Protein 7F0H (pdb70)

Radius of gyration: 19.28 Å; Cα contacts (8 Å, |Δi|>4): 886; chains: 2; bounding box: 48×49×47 Å

Foldseek 3Di:
DDDFDDAFDWDQFAAQKKWKWADDDWAWFKWKALLAFKTKTKTKAQADFDWDWDWHQGPTRIDIDTDGHPHRQWIKIWIWIGGDPPGGTDTDFMETANARIWIWHQYDQWIKTWGDYAPPIDIDTDRHPPSSPIIMGGPGHTDMGGNVVVVVVSCCRHPND/DDPFDDAFFWDLDAAQKKWKFADDDWAWFKWKALVAFKTKTKTKADACDAWDWDWHQGVRRIDIDTDHHPHRQWIKIWIWIGGDPPGGTDTDFMETANARIWIWHQYDQWIKIWGDYAPDIDIDTDHHPPRSRMIMGGPGDTDMGGNVVVVVVSCCRRPND

Organism: Rotavirus A (strain RVA/Cow/United States/WC3/1981/G6P7[5]) (NCBI:txid578828)

Structure (mmCIF, N/CA/C/O backbone):
data_7F0H
#
_entry.id   7F0H
#
_cell.length_a   97.753
_cell.length_b   102.364
_cell.length_c   137.722
_cell.angle_alpha   90.000
_cell.angle_beta   90.000
_cell.angle_gamma   90.000
#
_symmetry.space_group_name_H-M   'I 21 21 21'
#
loop_
_entity.id
_entity.type
_entity.pdbx_description
1 polymer 'Outer capsid protein VP8*'
2 water water
#
loop_
_atom_site.group_PDB
_atom_site.id
_atom_site.type_symbol
_atom_site.label_atom_id
_atom_site.label_alt_id
_atom_site.label_comp_id
_atom_site.label_asym_id
_atom_site.label_entity_id
_atom_site.label_seq_id
_atom_site.pdbx_PDB_ins_code
_atom_site.Cartn_x
_atom_site.Cartn_y
_atom_site.Cartn_z
_atom_site.occupancy
_atom_site.B_iso_or_equiv
_atom_site.auth_seq_id
_atom_site.auth_comp_id
_atom_site.auth_asym_id
_atom_site.auth_atom_id
_atom_site.pdbx_PDB_model_num
ATOM 1 N N . VAL A 1 1 ? -22.195 34.491 -27.439 1.00 42.10 1 VAL A N 1
ATOM 2 C CA . VAL A 1 1 ? -21.148 33.574 -27.886 1.00 37.50 1 VAL A CA 1
ATOM 3 C C . VAL A 1 1 ? -20.247 33.164 -26.727 1.00 27.96 1 VAL A C 1
ATOM 4 O O . VAL A 1 1 ? -19.646 34.013 -26.070 1.00 32.61 1 VAL A O 1
ATOM 8 N N . LEU A 1 2 ? -20.142 31.858 -26.489 1.00 25.93 2 LEU A N 1
ATOM 9 C CA . LEU A 1 2 ? -19.363 31.371 -25.358 1.00 24.18 2 LEU A CA 1
ATOM 10 C C . LEU A 1 2 ? -17.871 31.505 -25.625 1.00 21.06 2 LEU A C 1
ATOM 11 O O . LEU A 1 2 ? -17.384 31.185 -26.714 1.00 18.94 2 LEU A O 1
ATOM 16 N N . ASP A 1 3 ? -17.144 31.970 -24.610 1.00 17.28 3 ASP A N 1
ATOM 17 C CA . ASP A 1 3 ? -15.691 32.105 -24.678 1.00 15.07 3 ASP A CA 1
ATOM 18 C C . ASP A 1 3 ? -15.080 30.757 -24.313 1.00 11.80 3 ASP A C 1
ATOM 19 O O . ASP A 1 3 ? -14.989 30.400 -23.137 1.00 11.06 3 ASP A O 1
ATOM 24 N N . GLY A 1 4 ? -14.653 30.007 -25.330 1.00 13.78 4 GLY A N 1
ATOM 25 C CA . GLY A 1 4 ? -14.129 28.672 -25.150 1.00 13.45 4 GLY A CA 1
ATOM 26 C C . GLY A 1 4 ? -14.521 27.792 -26.323 1.00 13.90 4 GLY A C 1
ATOM 27 O O . GLY A 1 4 ? -15.071 28.274 -27.315 1.00 12.94 4 GLY A O 1
ATOM 28 N N . PRO A 1 5 ? -14.279 26.476 -26.226 1.00 12.32 5 PRO A N 1
ATOM 29 C CA . PRO A 1 5 ? -13.742 25.799 -25.044 1.00 13.03 5 PRO A CA 1
ATOM 30 C C . PRO A 1 5 ? -12.236 25.935 -24.887 1.00 16.10 5 PRO A C 1
ATOM 31 O O . PRO A 1 5 ? -11.462 25.832 -25.843 1.00 17.84 5 PRO A O 1
ATOM 35 N N . TYR A 1 6 ? -11.847 26.197 -23.652 1.00 9.04 6 TYR A N 1
ATOM 36 C CA . TYR A 1 6 ? -10.474 26.073 -23.199 1.00 7.93 6 TYR A CA 1
ATOM 37 C C . TYR A 1 6 ? -10.261 24.661 -22.678 1.00 8.87 6 TYR A C 1
ATOM 38 O O . TYR A 1 6 ? -11.209 23.934 -22.399 1.00 9.14 6 TYR A O 1
ATOM 47 N N . GLN A 1 7 ? -9.004 24.267 -22.542 1.00 10.87 7 GLN A N 1
ATOM 48 C CA . GLN A 1 7 ? -8.674 22.888 -22.236 1.00 8.80 7 GLN A CA 1
ATOM 49 C C . GLN A 1 7 ? -7.751 22.817 -21.028 1.00 6.93 7 GLN A C 1
ATOM 50 O O . GLN A 1 7 ? -7.147 23.825 -20.643 1.00 9.96 7 GLN A O 1
ATOM 56 N N . PRO A 1 8 ? -7.615 21.629 -20.407 1.00 8.53 8 PRO A N 1
ATOM 57 C CA . PRO A 1 8 ? -6.591 21.464 -19.372 1.00 8.67 8 PRO A CA 1
ATOM 58 C C . PRO A 1 8 ? -5.216 21.841 -19.889 1.00 9.62 8 PRO A C 1
ATOM 59 O O . PRO A 1 8 ? -4.967 21.836 -21.101 1.00 11.15 8 PRO A O 1
ATOM 63 N N . ALA A 1 9 ? -4.321 22.173 -18.970 1.00 7.55 9 ALA A N 1
ATOM 64 C CA . ALA A 1 9 ? -3.021 22.724 -19.340 1.00 8.75 9 ALA A CA 1
ATOM 65 C C . ALA A 1 9 ? -2.127 21.693 -20.028 1.00 9.15 9 ALA A C 1
ATOM 66 O O . ALA A 1 9 ? -2.033 20.534 -19.603 1.00 9.85 9 ALA A O 1
ATOM 68 N N . SER A 1 10 ? -1.426 22.130 -21.074 1.00 8.62 10 SER A N 1
ATOM 69 C CA . SER A 1 10 ? -0.412 21.263 -21.662 1.00 9.62 10 SER A CA 1
ATOM 70 C C . SER A 1 10 ? 0.731 21.043 -20.670 1.00 10.01 10 SER A C 1
ATOM 71 O O . SER A 1 10 ? 0.949 21.827 -19.737 1.00 8.81 10 SER A O 1
ATOM 74 N N . PHE A 1 11 ? 1.451 19.936 -20.871 1.00 8.10 11 PHE A N 1
ATOM 75 C CA . PHE A 1 11 ? 2.509 19.505 -19.964 1.00 7.97 11 PHE A CA 1
ATOM 76 C C . PHE A 1 11 ? 3.794 19.288 -20.744 1.00 8.17 11 PHE A C 1
ATOM 77 O O . PHE A 1 11 ? 3.789 18.580 -21.755 1.00 11.07 11 PHE A O 1
ATOM 85 N N . ASP A 1 12 ? 4.900 19.855 -20.255 1.00 8.62 12 ASP A N 1
ATOM 86 C CA . ASP A 1 12 ? 6.189 19.723 -20.942 1.00 7.12 12 ASP A CA 1
ATOM 87 C C . ASP A 1 12 ? 6.777 18.354 -20.614 1.00 9.90 12 ASP A C 1
ATOM 88 O O . ASP A 1 12 ? 7.503 18.176 -19.637 1.00 12.55 12 ASP A O 1
ATOM 93 N N . LEU A 1 13 ? 6.456 17.374 -21.451 1.00 10.14 13 LEU A N 1
ATOM 94 C CA . LEU A 1 13 ? 6.902 16.003 -21.247 1.00 9.19 13 LEU A CA 1
ATOM 95 C C . LEU A 1 13 ? 8.347 15.862 -21.721 1.00 11.07 13 LEU A C 1
ATOM 96 O O . LEU A 1 13 ? 8.607 15.980 -22.922 1.00 11.34 13 LEU A O 1
ATOM 101 N N . PRO A 1 14 ? 9.307 15.606 -20.829 1.00 11.48 14 PRO A N 1
ATOM 102 C CA . PRO A 1 14 ? 10.701 15.476 -21.277 1.00 11.14 14 PRO A CA 1
ATOM 103 C C . PRO A 1 14 ? 10.853 14.297 -22.224 1.00 9.74 14 PRO A C 1
ATOM 104 O O . PRO A 1 14 ? 10.212 13.261 -22.051 1.00 10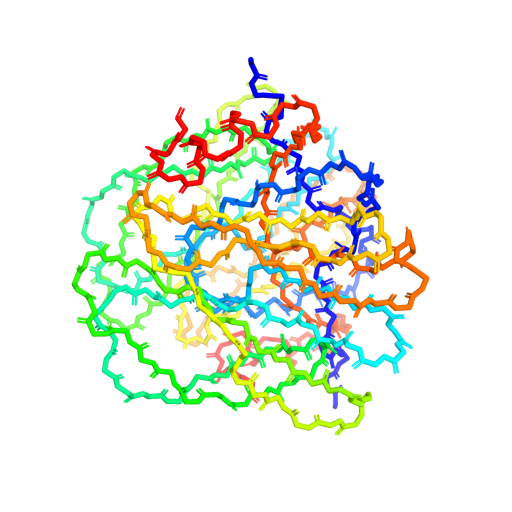.98 14 PRO A O 1
ATOM 108 N N . VAL A 1 15 ? 11.718 14.459 -23.230 1.00 10.74 15 VAL A N 1
ATOM 109 C CA . VAL A 1 15 ? 11.917 13.381 -24.193 1.00 11.75 15 VAL A CA 1
ATOM 110 C C . VAL A 1 15 ? 12.417 12.123 -23.484 1.00 11.16 15 VAL A C 1
ATOM 111 O O . VAL A 1 15 ? 13.100 12.186 -22.451 1.00 11.71 15 VAL A O 1
ATOM 115 N N . GLY A 1 16 ? 12.075 10.967 -24.050 1.00 9.56 16 GLY A N 1
ATOM 116 C CA . GLY A 1 16 ? 12.545 9.702 -23.512 1.00 11.47 16 GLY A CA 1
ATOM 117 C C . GLY A 1 16 ? 11.857 9.277 -22.233 1.00 11.92 16 GLY A C 1
ATOM 118 O O . GLY A 1 16 ? 12.449 8.552 -21.425 1.00 12.41 16 GLY A O 1
ATOM 119 N N . ASN A 1 17 ? 10.617 9.719 -22.024 1.00 10.62 17 ASN A N 1
ATOM 120 C CA . ASN A 1 17 ? 9.855 9.387 -20.827 1.00 8.34 17 ASN A CA 1
ATOM 121 C C . ASN A 1 17 ? 8.430 9.015 -21.197 1.00 9.51 17 ASN A C 1
ATOM 122 O O . ASN A 1 17 ? 7.780 9.709 -21.988 1.00 11.42 17 ASN A O 1
ATOM 127 N N . TRP A 1 18 ? 7.942 7.943 -20.590 1.00 9.04 18 TRP A N 1
ATOM 128 C CA . TRP A 1 18 ? 6.548 7.559 -20.742 1.00 8.83 18 TRP A CA 1
ATOM 129 C C . TRP A 1 18 ? 5.690 8.375 -19.787 1.00 8.98 18 TRP A C 1
ATOM 130 O O . TRP A 1 18 ? 5.902 8.341 -18.568 1.00 10.18 18 TRP A O 1
ATOM 141 N N . MET A 1 19 ? 4.725 9.102 -20.335 1.00 8.14 19 MET A N 1
ATOM 142 C CA . MET A 1 19 ? 3.623 9.616 -19.530 1.00 6.70 19 MET A CA 1
ATOM 143 C C . MET A 1 19 ? 2.594 8.505 -19.414 1.00 8.40 19 MET A C 1
ATOM 144 O O . MET A 1 19 ? 2.065 8.047 -20.430 1.00 10.26 19 MET A O 1
ATOM 149 N N . LEU A 1 20 ? 2.320 8.060 -18.190 1.00 8.17 20 LEU A N 1
ATOM 150 C CA . LEU A 1 20 ? 1.416 6.937 -17.954 1.00 6.59 20 LEU A CA 1
ATOM 151 C C . LEU A 1 20 ? 0.173 7.511 -17.287 1.00 7.91 20 LEU A C 1
ATOM 152 O O . LEU A 1 20 ? 0.171 7.764 -16.076 1.00 10.68 20 LEU A O 1
ATOM 157 N N . LEU A 1 21 ? -0.862 7.746 -18.089 1.00 8.87 21 LEU A N 1
ATOM 158 C CA . LEU A 1 21 ? -2.074 8.396 -17.603 1.00 8.61 21 LEU A CA 1
ATOM 159 C C . LEU A 1 21 ? -3.005 7.386 -16.949 1.00 10.89 21 LEU A C 1
ATOM 160 O O . LEU A 1 21 ? -3.093 6.229 -17.370 1.00 9.43 21 LEU A O 1
ATOM 165 N N . ALA A 1 22 ? -3.724 7.844 -15.921 1.00 10.05 22 ALA A N 1
ATOM 166 C CA . ALA A 1 22 ? -4.628 6.996 -15.147 1.00 11.43 22 ALA A CA 1
ATOM 167 C C . ALA A 1 22 ? -6.048 7.564 -15.166 1.00 13.09 22 ALA A C 1
ATOM 168 O O . ALA A 1 22 ? -6.565 8.011 -14.131 1.00 13.76 22 ALA A O 1
ATOM 170 N N . PRO A 1 23 ? -6.715 7.551 -16.321 1.00 10.03 23 PRO A N 1
ATOM 171 C CA . PRO A 1 23 ? -8.087 8.071 -16.372 1.00 10.87 23 PRO A CA 1
ATOM 172 C C . PRO A 1 23 ? -9.036 7.153 -15.618 1.00 13.00 23 PRO A C 1
ATOM 173 O O . PRO A 1 23 ? -8.830 5.940 -15.538 1.00 13.60 23 PRO A O 1
ATOM 177 N N . THR A 1 24 ? -10.086 7.748 -15.046 1.00 13.20 24 THR A N 1
ATOM 178 C CA . THR A 1 24 ? -11.081 6.971 -14.313 1.00 12.41 24 THR A CA 1
ATOM 179 C C . THR A 1 24 ? -12.403 6.826 -15.048 1.00 12.87 24 THR A C 1
ATOM 180 O O . THR A 1 24 ? -13.210 5.971 -14.667 1.00 15.52 24 THR A O 1
ATOM 184 N N . GLY A 1 25 ? -12.652 7.631 -16.069 1.00 10.78 25 GLY A N 1
ATOM 185 C CA . GLY A 1 25 ? -13.926 7.613 -16.749 1.00 13.13 25 GLY A CA 1
ATOM 186 C C . GLY A 1 25 ? -13.797 7.906 -18.227 1.00 15.77 25 GLY A C 1
ATOM 187 O O . GLY A 1 25 ? -12.760 8.380 -18.704 1.00 13.04 25 GLY A O 1
ATOM 188 N N . PRO A 1 26 ? -14.867 7.654 -18.976 1.00 13.09 26 PRO A N 1
ATOM 189 C CA . PRO A 1 26 ? -14.837 7.887 -20.425 1.00 14.98 26 PRO A CA 1
ATOM 190 C C . PRO A 1 26 ? -14.673 9.357 -20.775 1.00 17.00 26 PRO A C 1
ATOM 191 O O . PRO A 1 26 ? -15.124 10.252 -20.055 1.00 13.72 26 PRO A O 1
ATOM 195 N N . GLY A 1 27 ? -14.016 9.597 -21.898 1.00 10.88 27 GLY A N 1
ATOM 196 C CA . GLY A 1 27 ? -13.803 10.923 -22.429 1.00 11.54 27 GLY A CA 1
ATOM 197 C C . GLY A 1 27 ? -12.395 11.040 -22.973 1.00 13.04 27 GLY A C 1
ATOM 198 O O . GLY A 1 27 ? -11.664 10.055 -23.069 1.00 12.52 27 GLY A O 1
ATOM 199 N N . VAL A 1 28 ? -12.004 12.271 -23.317 1.00 10.68 28 VAL A N 1
ATOM 200 C CA . VAL A 1 28 ? -10.649 12.495 -23.816 1.00 10.40 28 VAL A CA 1
ATOM 201 C C . VAL A 1 28 ? -9.631 12.162 -22.728 1.00 11.64 28 VAL A C 1
ATOM 202 O O . VAL A 1 28 ? -9.794 12.526 -21.557 1.00 10.70 28 VAL A O 1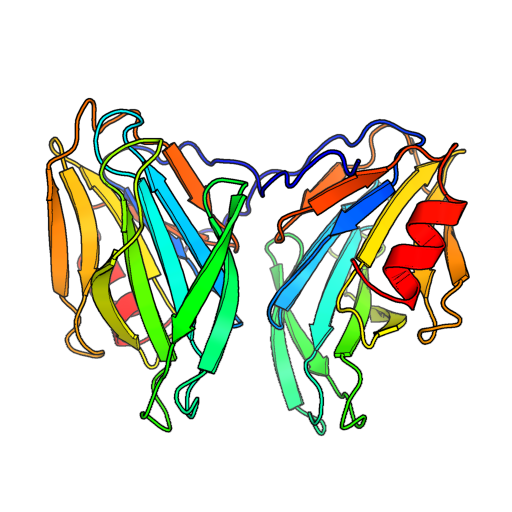
ATOM 206 N N . VAL A 1 29 ? -8.576 11.452 -23.118 1.00 7.45 29 VAL A N 1
ATOM 207 C CA . VAL A 1 29 ? -7.526 11.007 -22.207 1.00 7.51 29 VAL A CA 1
ATOM 208 C C . VAL A 1 29 ? -6.291 11.889 -22.303 1.00 10.00 29 VAL A C 1
ATOM 209 O O . VAL A 1 29 ? -5.741 12.322 -21.290 1.00 9.74 29 VAL A O 1
ATOM 213 N N . VAL A 1 30 ? -5.821 12.123 -23.527 1.00 8.17 30 VAL A N 1
ATOM 214 C CA . VAL A 1 30 ? -4.606 12.889 -23.766 1.00 8.49 30 VAL A CA 1
ATOM 215 C C . VAL A 1 30 ? -4.651 13.320 -25.218 1.00 9.95 30 VAL A C 1
ATOM 216 O O . VAL A 1 30 ? -5.251 12.644 -26.062 1.00 10.59 30 VAL A O 1
ATOM 220 N N . GLU A 1 31 ? -4.068 14.471 -25.506 1.00 9.05 31 GLU A N 1
ATOM 221 C CA . GLU A 1 31 ? -3.949 14.933 -26.879 1.00 8.88 31 GLU A CA 1
ATOM 222 C C . GLU A 1 31 ? -2.482 15.223 -27.156 1.00 12.38 31 GLU A C 1
ATOM 223 O O . GLU A 1 31 ? -1.768 15.740 -26.291 1.00 12.84 31 GLU A O 1
ATOM 229 N N . GLY A 1 32 ? -2.021 14.835 -28.344 1.00 11.15 32 GLY A N 1
ATOM 230 C CA . GLY A 1 32 ? -0.649 15.086 -28.737 1.00 11.89 32 GLY A CA 1
ATOM 231 C C . GLY A 1 32 ? -0.597 15.639 -30.147 1.00 11.81 32 GLY A C 1
ATOM 232 O O . GLY A 1 32 ? -1.345 15.180 -31.011 1.00 11.53 32 GLY A O 1
ATOM 233 N N . THR A 1 33 ? 0.257 16.630 -30.407 1.00 11.70 33 THR A N 1
ATOM 234 C CA . THR A 1 33 ? 0.351 17.160 -31.765 1.00 11.81 33 THR A CA 1
ATOM 235 C C . THR A 1 33 ? 1.745 17.708 -32.022 1.00 13.93 33 THR A C 1
ATOM 236 O O . THR A 1 33 ? 2.392 18.260 -31.126 1.00 11.71 33 THR A O 1
ATOM 240 N N . ASP A 1 34 ? 2.204 17.551 -33.264 1.00 11.65 34 ASP A N 1
ATOM 241 C CA . ASP A 1 34 ? 3.440 18.183 -33.691 1.00 15.11 34 ASP A CA 1
ATOM 242 C C . ASP A 1 34 ? 3.194 19.531 -34.354 1.00 17.08 34 ASP A C 1
ATOM 243 O O . ASP A 1 34 ? 4.150 20.158 -34.833 1.00 17.68 34 ASP A O 1
ATOM 248 N N . ASN A 1 35 ? 1.937 19.987 -34.374 1.00 13.09 35 ASN A N 1
ATOM 249 C CA . ASN A 1 35 ? 1.537 21.266 -34.956 1.00 19.37 35 ASN A CA 1
ATOM 250 C C . ASN A 1 35 ? 1.898 21.369 -36.434 1.00 19.56 35 ASN A C 1
ATOM 251 O O . ASN A 1 35 ? 2.013 22.474 -36.976 1.00 22.14 35 ASN A O 1
ATOM 256 N N . SER A 1 36 ? 2.066 20.234 -37.105 1.00 16.50 36 SER A N 1
ATOM 257 C CA . SER A 1 36 ? 2.522 20.226 -38.489 1.00 20.67 36 SER A CA 1
ATOM 258 C C . SER A 1 36 ? 1.666 19.296 -39.337 1.00 22.62 36 SER A C 1
ATOM 259 O O . SER A 1 36 ? 1.094 19.713 -40.352 1.00 22.28 36 SER A O 1
ATOM 262 N N . GLY A 1 37 ? 1.571 18.034 -38.932 1.00 16.88 37 GLY A N 1
ATOM 263 C CA . GLY A 1 37 ? 0.844 17.062 -39.720 1.00 17.82 37 GLY A CA 1
ATOM 264 C C . GLY A 1 37 ? 0.124 16.002 -38.921 1.00 15.17 37 GLY A C 1
ATOM 265 O O . GLY A 1 37 ? -0.564 15.159 -39.502 1.00 17.08 37 GLY A O 1
ATOM 266 N N . ARG A 1 38 ? 0.256 16.014 -37.592 1.00 15.23 38 ARG A N 1
ATOM 267 C CA . ARG A 1 38 ? -0.388 14.995 -36.765 1.00 12.99 38 ARG A CA 1
ATOM 268 C C . ARG A 1 38 ? -1.029 15.657 -35.555 1.00 12.87 38 ARG A C 1
ATOM 269 O O . ARG A 1 38 ? -0.344 16.332 -34.778 1.00 14.50 38 ARG A O 1
ATOM 277 N N . TRP A 1 39 ? -2.340 15.474 -35.415 1.00 12.68 39 TRP A N 1
ATOM 278 C CA . TRP A 1 39 ? -3.102 15.908 -34.246 1.00 11.96 39 TRP A CA 1
ATOM 279 C C . TRP A 1 39 ? -3.859 14.696 -33.724 1.00 12.22 39 TRP A C 1
ATOM 280 O O . TRP A 1 39 ? -4.844 14.271 -34.337 1.00 11.86 39 TRP A O 1
ATOM 291 N N . LEU A 1 40 ? -3.425 14.159 -32.585 1.00 10.51 40 LEU A N 1
ATOM 292 C CA . LEU A 1 40 ? -3.961 12.923 -32.025 1.00 10.24 40 LEU A CA 1
ATOM 293 C C . LEU A 1 40 ? -4.751 13.245 -30.768 1.00 11.15 40 LEU A C 1
ATOM 294 O O . LEU A 1 40 ? -4.194 13.800 -29.813 1.00 11.37 40 LEU A O 1
ATOM 299 N N . SER A 1 41 ? -6.029 12.874 -30.756 1.00 9.58 41 SER A N 1
ATOM 300 C CA . SER A 1 41 ? -6.861 12.956 -29.557 1.00 10.07 41 SER A CA 1
ATOM 301 C C . SER A 1 41 ? -7.284 11.545 -29.167 1.00 11.90 41 SER A C 1
ATOM 302 O O . SER A 1 41 ? -7.992 10.871 -29.923 1.00 12.66 41 SER A O 1
ATOM 305 N N . VAL A 1 42 ? -6.855 11.098 -27.993 1.00 8.41 42 VAL A N 1
ATOM 306 C CA . VAL A 1 42 ? -7.161 9.748 -27.530 1.00 9.43 42 VAL A CA 1
ATOM 307 C C . VAL A 1 42 ? -8.414 9.798 -26.663 1.00 12.20 42 VAL A C 1
ATOM 308 O O . VAL A 1 42 ? -8.455 10.517 -25.658 1.00 12.20 42 VAL A O 1
ATOM 312 N N . ILE A 1 43 ? -9.436 9.022 -27.038 1.00 9.19 43 ILE A N 1
ATOM 313 C CA . ILE A 1 43 ? -10.692 8.982 -26.294 1.00 11.07 43 ILE A CA 1
ATOM 314 C C . ILE A 1 43 ? -10.854 7.612 -25.647 1.00 13.74 43 ILE A C 1
ATOM 315 O O . ILE A 1 43 ? -10.370 6.594 -26.158 1.00 13.49 43 ILE A O 1
ATOM 320 N N . LEU A 1 44 ? -11.538 7.591 -24.504 1.00 12.18 44 LEU A N 1
ATOM 321 C CA . LEU A 1 44 ? -11.739 6.375 -23.723 1.00 12.77 44 LEU A CA 1
ATOM 322 C C . LEU A 1 44 ? -13.221 6.037 -23.678 1.00 13.69 44 LEU A C 1
ATOM 323 O O . LEU A 1 44 ? -14.046 6.902 -23.371 1.00 12.07 44 LEU A O 1
ATOM 328 N N . ILE A 1 45 ? -13.556 4.780 -23.977 1.00 12.85 45 ILE A N 1
ATOM 329 C CA . ILE A 1 45 ? -14.941 4.315 -24.012 1.00 14.06 45 ILE A CA 1
ATOM 330 C C . ILE A 1 45 ? -15.099 3.193 -22.998 1.00 15.13 45 ILE A C 1
ATOM 331 O O . ILE A 1 45 ? -14.300 2.247 -22.975 1.00 14.52 45 ILE A O 1
ATOM 336 N N . GLU A 1 46 ? -16.121 3.307 -22.152 1.00 14.29 46 GLU A N 1
ATOM 337 C CA . GLU A 1 46 ? -16.345 2.324 -21.112 1.00 15.69 46 GLU A CA 1
ATOM 338 C C . GLU A 1 46 ? -16.897 1.035 -21.725 1.00 16.00 46 GLU A C 1
ATOM 339 O O . GLU A 1 46 ? -17.321 1.021 -22.886 1.00 17.86 46 GLU A O 1
ATOM 345 N N . PRO A 1 47 ? -16.853 -0.070 -20.982 1.00 17.51 47 PRO A N 1
ATOM 346 C CA . PRO A 1 47 ? -17.358 -1.338 -21.527 1.00 20.67 47 PRO A CA 1
ATOM 347 C C . PRO A 1 47 ? -18.854 -1.281 -21.786 1.00 23.38 47 PRO A C 1
ATOM 348 O O . PRO A 1 47 ? -19.593 -0.532 -21.143 1.00 24.46 47 PRO A O 1
ATOM 352 N N . GLY A 1 48 ? -19.291 -2.089 -22.747 1.00 25.91 48 GLY A N 1
ATOM 353 C CA . GLY A 1 48 ? -20.713 -2.313 -22.957 1.00 26.93 48 GLY A CA 1
ATOM 354 C C . GLY A 1 48 ? -21.459 -1.148 -23.566 1.00 28.74 48 GLY A C 1
ATOM 355 O O . GLY A 1 48 ? -22.587 -0.854 -23.148 1.00 33.29 48 GLY A O 1
ATOM 356 N N . VAL A 1 49 ? -20.862 -0.479 -24.543 1.00 25.39 49 VAL A N 1
ATOM 357 C CA . VAL A 1 49 ? -21.463 0.666 -25.211 1.00 23.85 49 VAL A CA 1
ATOM 358 C C . VAL A 1 49 ? -21.826 0.220 -26.619 1.00 31.14 49 VAL A C 1
ATOM 359 O O . VAL A 1 49 ? -20.941 -0.042 -27.445 1.00 28.07 49 VAL A O 1
ATOM 363 N N . THR A 1 50 ? -23.122 0.111 -26.896 1.00 31.81 50 THR A N 1
ATOM 364 C CA . THR A 1 50 ? -23.549 -0.132 -28.263 1.00 32.23 50 THR A CA 1
ATOM 365 C C . THR A 1 50 ? -23.436 1.158 -29.065 1.00 30.11 50 THR A C 1
ATOM 366 O O . THR A 1 50 ? -23.541 2.261 -28.520 1.00 33.24 50 THR A O 1
ATOM 370 N N . SER A 1 51 ? -23.212 1.003 -30.369 1.00 29.23 51 SER A N 1
ATOM 371 C CA . SER A 1 51 ? -22.956 2.100 -31.296 1.00 31.64 51 SER A CA 1
ATOM 372 C C . SER A 1 51 ? -23.811 3.323 -30.990 1.00 33.46 51 SER A C 1
ATOM 373 O O . SER A 1 51 ? -25.040 3.235 -30.925 1.00 34.75 51 SER A O 1
ATOM 376 N N . GLU A 1 52 ? -23.154 4.463 -30.775 1.00 29.81 52 GLU A N 1
ATOM 377 C CA . GLU A 1 52 ? -23.840 5.717 -30.488 1.00 30.69 52 GLU A CA 1
ATOM 378 C C . GLU A 1 52 ? -22.881 6.868 -30.748 1.00 34.13 52 GLU A C 1
ATOM 379 O O . GLU A 1 52 ? -21.661 6.690 -30.769 1.00 30.81 52 GLU A O 1
ATOM 385 N N . THR A 1 53 ? -23.448 8.052 -30.946 1.00 29.92 53 THR A N 1
ATOM 386 C CA . THR A 1 53 ? -22.664 9.243 -31.234 1.00 29.41 53 THR A CA 1
ATOM 387 C C . THR A 1 53 ? -22.449 10.035 -29.952 1.00 32.89 53 THR A C 1
ATOM 388 O O . THR A 1 53 ? -23.407 10.349 -29.237 1.00 32.58 53 THR A O 1
ATOM 392 N N . ARG A 1 54 ? -21.190 10.345 -29.661 1.00 27.34 54 ARG A N 1
ATOM 393 C CA . ARG A 1 54 ? -20.831 11.142 -28.500 1.00 25.46 54 ARG A CA 1
ATOM 394 C C . ARG A 1 54 ? -20.137 12.411 -28.962 1.00 21.49 54 ARG A C 1
ATOM 395 O O . ARG A 1 54 ? -19.501 12.442 -30.018 1.00 24.85 54 ARG A O 1
ATOM 403 N N . THR A 1 55 ? -20.261 13.464 -28.167 1.00 23.83 55 THR A N 1
ATOM 404 C CA . THR A 1 55 ? -19.580 14.715 -28.458 1.00 22.85 55 THR A CA 1
ATOM 405 C C . THR A 1 55 ? -18.343 14.837 -27.582 1.00 26.44 55 THR A C 1
ATOM 406 O O . THR A 1 55 ? -18.404 14.608 -26.370 1.00 28.06 55 THR A O 1
ATOM 410 N N . TYR A 1 56 ? -17.223 15.165 -28.211 1.00 24.34 56 TYR A N 1
ATOM 411 C CA . TYR A 1 56 ? -15.972 15.454 -27.536 1.00 25.46 56 TYR A CA 1
ATOM 412 C C . TYR A 1 56 ? -15.486 16.811 -27.999 1.00 30.08 56 TYR A C 1
ATOM 413 O O . TYR A 1 56 ? -15.771 17.235 -29.123 1.00 32.03 56 TYR A O 1
ATOM 422 N N . THR A 1 57 ? -14.741 17.491 -27.142 1.00 25.29 57 THR A N 1
ATOM 423 C CA . THR A 1 57 ? -14.000 18.662 -27.576 1.00 22.52 57 THR A CA 1
ATOM 424 C C . THR A 1 57 ? -12.573 18.188 -27.849 1.00 25.92 57 THR A C 1
ATOM 425 O O . THR A 1 57 ? -11.882 17.699 -26.948 1.00 24.44 57 THR A O 1
ATOM 429 N N . MET A 1 58 ? -12.174 18.247 -29.115 1.00 24.00 58 MET A N 1
ATOM 430 C CA . MET A 1 58 ? -10.874 17.769 -29.565 1.00 25.81 58 MET A CA 1
ATOM 431 C C . MET A 1 58 ? -10.080 18.958 -30.061 1.00 23.47 58 MET A C 1
ATOM 432 O O . MET A 1 58 ? -10.530 19.677 -30.960 1.00 22.05 58 MET A O 1
ATOM 437 N N . PHE A 1 59 ? -8.908 19.166 -29.471 1.00 19.27 59 PHE A N 1
ATOM 438 C CA . PHE A 1 59 ? -8.096 20.340 -29.755 1.00 17.65 59 PHE A CA 1
ATOM 439 C C . PHE A 1 59 ? -8.947 21.616 -29.729 1.00 24.05 59 PHE A C 1
ATOM 440 O O . PHE A 1 59 ? -8.793 22.508 -30.557 1.00 23.06 59 PHE A O 1
ATOM 448 N N . GLY A 1 60 ? -9.869 21.686 -28.770 1.00 28.73 60 GLY A N 1
ATOM 449 C CA . GLY A 1 60 ? -10.613 22.912 -28.537 1.00 30.16 60 GLY A CA 1
ATOM 450 C C . GLY A 1 60 ? -11.774 23.162 -29.470 1.00 32.33 60 GLY A C 1
ATOM 451 O O . GLY A 1 60 ? -12.253 24.301 -29.554 1.00 31.47 60 GLY A O 1
ATOM 452 N N . SER A 1 61 ? -12.230 22.142 -30.187 1.00 27.76 61 SER A N 1
ATOM 453 C CA . SER A 1 61 ? -13.421 22.232 -31.017 1.00 26.97 61 SER A CA 1
ATOM 454 C C . SER A 1 61 ? -14.317 21.038 -30.743 1.00 28.22 61 SER A C 1
ATOM 455 O O . SER A 1 61 ? -13.842 19.902 -30.630 1.00 25.93 61 SER A O 1
ATOM 458 N N . SER A 1 62 ? -15.617 21.305 -30.654 1.00 22.73 62 SER A N 1
ATOM 459 C CA . SER A 1 62 ? -16.605 20.255 -30.460 1.00 28.22 62 SER A CA 1
ATOM 460 C C . SER A 1 62 ? -16.706 19.378 -31.703 1.00 30.13 62 SER A C 1
ATOM 461 O O . SER A 1 62 ? -16.838 19.882 -32.823 1.00 28.97 62 SER A O 1
ATOM 464 N N . LYS A 1 63 ? -16.661 18.061 -31.500 1.00 27.98 63 LYS A N 1
ATOM 465 C CA . LYS A 1 63 ? -16.707 17.089 -32.583 1.00 25.90 63 LYS A CA 1
ATOM 466 C C . LYS A 1 63 ? -17.592 15.924 -32.173 1.00 30.35 63 LYS A C 1
ATOM 467 O O . LYS A 1 63 ? -17.575 15.499 -31.014 1.00 27.40 63 LYS A O 1
ATOM 473 N N . GLN A 1 64 ? -18.362 15.412 -33.128 1.00 25.88 64 GLN A N 1
ATOM 474 C CA . GLN A 1 64 ? -19.174 14.224 -32.921 1.00 26.66 64 GLN A CA 1
ATOM 475 C C . GLN A 1 64 ? -18.445 13.010 -33.478 1.00 27.11 64 GLN A C 1
ATOM 476 O O . GLN A 1 64 ? -17.889 13.058 -34.579 1.00 30.18 64 GLN A O 1
ATOM 482 N N . VAL A 1 65 ? -18.435 11.929 -32.704 1.00 25.46 65 VAL A N 1
ATOM 483 C CA . VAL A 1 65 ? -17.744 10.698 -33.071 1.00 23.97 65 VAL A CA 1
ATOM 484 C C . VAL A 1 65 ? -18.665 9.522 -32.793 1.00 25.53 65 VAL A C 1
ATOM 485 O O . VAL A 1 65 ? -19.234 9.417 -31.699 1.00 21.53 65 VAL A O 1
ATOM 489 N N . LEU A 1 66 ? -18.806 8.635 -33.775 1.00 23.92 66 LEU A N 1
ATOM 490 C CA . LEU A 1 66 ? -19.545 7.398 -33.577 1.00 27.09 66 LEU A CA 1
ATOM 491 C C . LEU A 1 66 ? -18.651 6.395 -32.862 1.00 27.08 66 LEU A C 1
ATOM 492 O O . LEU A 1 66 ? -17.562 6.068 -33.344 1.00 32.45 66 LEU A O 1
ATOM 497 N N . VAL A 1 67 ? -19.101 5.915 -31.705 1.00 22.75 67 VAL A N 1
ATOM 498 C CA . VAL A 1 67 ? -18.271 5.095 -30.830 1.00 23.87 67 VAL A CA 1
ATOM 499 C C . VAL A 1 67 ? -19.037 3.851 -30.412 1.00 26.65 67 VAL A C 1
ATOM 500 O O . VAL A 1 67 ? -20.274 3.827 -30.413 1.00 30.58 67 VAL A O 1
ATOM 504 N N . SER A 1 68 ? -18.287 2.814 -30.044 1.00 21.78 68 SER A N 1
ATOM 505 C CA . SER A 1 68 ? -18.860 1.598 -29.489 1.00 26.92 68 SER A CA 1
ATOM 506 C C . SER A 1 68 ? -17.765 0.842 -28.754 1.00 26.64 68 SER A C 1
ATOM 507 O O . SER A 1 68 ? -16.574 1.036 -29.010 1.00 25.93 68 SER A O 1
ATOM 510 N N . ASN A 1 69 ? -18.187 -0.018 -27.827 1.00 21.21 69 ASN A N 1
ATOM 511 C CA . ASN A 1 69 ? -17.273 -0.940 -27.155 1.00 26.73 69 ASN A CA 1
ATOM 512 C C . ASN A 1 69 ? -18.082 -2.181 -26.787 1.00 27.32 69 ASN A C 1
ATOM 513 O O . ASN A 1 69 ? -18.808 -2.182 -25.787 1.00 27.84 69 ASN A O 1
ATOM 518 N N . ALA A 1 70 ? -17.942 -3.232 -27.598 1.00 32.65 70 ALA A N 1
ATOM 519 C CA . ALA A 1 70 ? -18.712 -4.452 -27.386 1.00 37.32 70 ALA A CA 1
ATOM 520 C C . ALA A 1 70 ? -18.245 -5.238 -26.168 1.00 36.27 70 ALA A C 1
ATOM 521 O O . ALA A 1 70 ? -19.034 -6.009 -25.609 1.00 39.35 70 ALA A O 1
ATOM 523 N N . SER A 1 71 ? -16.994 -5.064 -25.740 1.00 31.93 71 SER A N 1
ATOM 524 C CA . SER A 1 71 ? -16.493 -5.832 -24.608 1.00 27.69 71 SER A CA 1
ATOM 525 C C . SER A 1 71 ? -17.251 -5.466 -23.340 1.00 32.43 71 SER A C 1
ATOM 526 O O . SER A 1 71 ? -17.572 -4.300 -23.103 1.00 31.86 71 SER A O 1
ATOM 529 N N . ASP A 1 72 ? -17.545 -6.475 -22.524 1.00 33.50 72 ASP A N 1
ATOM 530 C CA . ASP A 1 72 ? -18.220 -6.250 -21.257 1.00 33.71 72 ASP A CA 1
ATOM 531 C C . ASP A 1 72 ? -17.252 -5.995 -20.116 1.00 31.73 72 ASP A C 1
ATOM 532 O O . ASP A 1 72 ? -17.693 -5.646 -19.016 1.00 36.04 72 ASP A O 1
ATOM 537 N N . THR A 1 73 ? -15.949 -6.146 -20.351 1.00 24.77 73 THR A N 1
ATOM 538 C CA . THR A 1 73 ? -14.985 -6.057 -19.264 1.00 28.04 73 THR A CA 1
ATOM 539 C C . THR A 1 73 ? -13.853 -5.088 -19.584 1.00 27.90 73 THR A C 1
ATOM 540 O O . THR A 1 73 ? -13.323 -4.430 -18.684 1.00 31.31 73 THR A O 1
ATOM 544 N N . LYS A 1 74 ? -13.465 -5.001 -20.853 1.00 22.37 74 LYS A N 1
ATOM 545 C CA . LYS A 1 74 ? -12.335 -4.166 -21.236 1.00 19.95 74 LYS A CA 1
ATOM 546 C C . LYS A 1 74 ? -12.796 -2.773 -21.646 1.00 15.86 74 LYS A C 1
ATOM 547 O O . LYS A 1 74 ? -13.790 -2.613 -22.356 1.00 17.51 74 LYS A O 1
ATOM 553 N N . TRP A 1 75 ? -12.067 -1.764 -21.176 1.00 14.16 75 TRP A N 1
ATOM 554 C CA . TRP A 1 75 ? -12.230 -0.404 -21.658 1.00 15.97 75 TRP A CA 1
ATOM 555 C C . TRP A 1 75 ? -11.477 -0.238 -22.976 1.00 14.25 75 TRP A C 1
ATOM 556 O O . TRP A 1 75 ? -10.517 -0.959 -23.254 1.00 17.20 75 TRP A O 1
ATOM 567 N N . LYS A 1 76 ? -11.916 0.712 -23.794 1.00 11.78 76 LYS A N 1
ATOM 568 C CA . LYS A 1 76 ? -11.364 0.860 -25.137 1.00 12.42 76 LYS A CA 1
ATOM 569 C C . LYS A 1 76 ? -10.877 2.284 -25.351 1.00 11.58 76 LYS A C 1
ATOM 570 O O . LYS A 1 76 ? -11.677 3.226 -25.321 1.00 11.63 76 LYS A O 1
ATOM 576 N N . PHE A 1 77 ? -9.563 2.434 -25.550 1.00 9.54 77 PHE A N 1
ATOM 577 C CA . PHE A 1 77 ? -8.975 3.695 -25.992 1.00 10.67 77 PHE A CA 1
ATOM 578 C C . PHE A 1 77 ? -8.992 3.737 -27.511 1.00 13.69 77 PHE A C 1
ATOM 579 O O . PHE A 1 77 ? -8.646 2.751 -28.168 1.00 15.36 77 PHE A O 1
ATOM 587 N N . VAL A 1 78 ? -9.369 4.885 -28.069 1.00 10.69 78 VAL A N 1
ATOM 588 C CA . VAL A 1 78 ? -9.411 5.076 -29.514 1.00 10.50 78 VAL A CA 1
ATOM 589 C C . VAL A 1 78 ? -8.548 6.277 -29.890 1.00 11.82 78 VAL A C 1
ATOM 590 O O . VAL A 1 78 ? -8.716 7.368 -29.333 1.00 12.72 78 VAL A O 1
ATOM 594 N N . GLU A 1 79 ? -7.632 6.075 -30.846 1.00 9.50 79 GLU A N 1
ATOM 595 C CA . GLU A 1 79 ? -6.811 7.153 -31.392 1.00 9.99 79 GLU A CA 1
ATOM 596 C C . GLU A 1 79 ? -7.572 7.855 -32.503 1.00 13.98 79 GLU A C 1
ATOM 597 O O . GLU A 1 79 ? -7.762 7.288 -33.584 1.00 13.17 79 GLU A O 1
ATOM 603 N N . MET A 1 80 ? -7.971 9.098 -32.264 1.00 8.79 80 MET A N 1
ATOM 604 C CA . MET A 1 80 ? -8.612 9.908 -33.292 1.00 12.19 80 MET A CA 1
ATOM 605 C C . MET A 1 80 ? -7.571 10.872 -33.843 1.00 14.70 80 MET A C 1
ATOM 606 O O . MET A 1 80 ? -7.062 11.731 -33.114 1.00 13.03 80 MET A O 1
ATOM 611 N N . MET A 1 81 ? -7.232 10.717 -35.118 1.00 12.16 81 MET A N 1
ATOM 612 C CA . MET A 1 81 ? -6.134 11.462 -35.715 1.00 12.42 81 MET A CA 1
ATOM 613 C C . MET A 1 81 ? -6.624 12.282 -36.901 1.00 14.73 81 MET A C 1
ATOM 614 O O . MET A 1 81 ? -7.358 11.771 -37.753 1.00 14.25 81 MET A O 1
ATOM 619 N N . LYS A 1 82 ? -6.212 13.545 -36.955 1.00 13.38 82 LYS A N 1
ATOM 620 C CA . LYS A 1 82 ? -6.329 14.348 -38.165 1.00 13.96 82 LYS A CA 1
ATOM 621 C C . LYS A 1 82 ? -4.933 14.748 -38.619 1.00 17.21 82 LYS A C 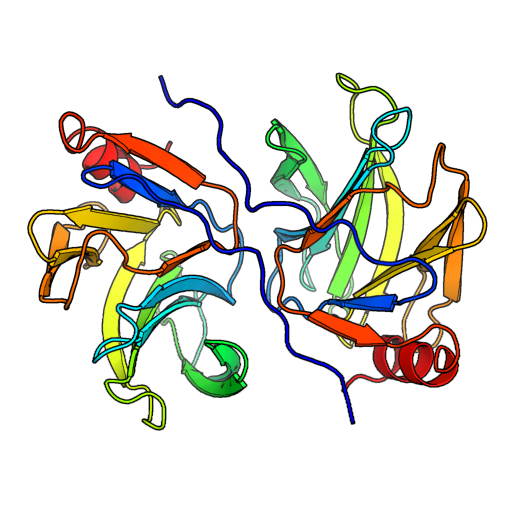1
ATOM 622 O O . LYS A 1 82 ? -3.990 14.791 -37.818 1.00 15.10 82 LYS A O 1
ATOM 628 N N . THR A 1 83 ? -4.796 15.022 -39.919 1.00 14.33 83 THR A N 1
ATOM 629 C CA . THR A 1 83 ? -3.494 15.284 -40.518 1.00 14.07 83 THR A CA 1
ATOM 630 C C . THR A 1 83 ? -3.402 16.683 -41.104 1.00 14.80 83 THR A C 1
ATOM 631 O O . THR A 1 83 ? -2.407 17.006 -41.765 1.00 18.49 83 THR A O 1
ATOM 635 N N . ALA A 1 84 ? -4.416 17.511 -40.882 1.00 18.84 84 ALA A N 1
ATOM 636 C CA . ALA A 1 84 ? -4.367 18.929 -41.194 1.00 25.05 84 ALA A CA 1
ATOM 637 C C . ALA A 1 84 ? -5.089 19.669 -40.080 1.00 21.11 84 ALA A C 1
ATOM 638 O O . ALA A 1 84 ? -5.994 19.123 -39.445 1.00 20.62 84 ALA A O 1
ATOM 640 N N . ILE A 1 85 ? -4.683 20.919 -39.836 1.00 23.20 85 ILE A N 1
ATOM 641 C CA . ILE A 1 85 ? -5.293 21.664 -38.738 1.00 26.57 85 ILE A CA 1
ATOM 642 C C . ILE A 1 85 ? -6.794 21.796 -38.959 1.00 28.48 85 ILE A C 1
ATOM 643 O O . ILE A 1 85 ? -7.570 21.847 -37.998 1.00 28.66 85 ILE A O 1
ATOM 648 N N . ASP A 1 86 ? -7.220 21.787 -40.225 1.00 29.51 86 ASP A N 1
ATOM 649 C CA . ASP A 1 86 ? -8.602 21.872 -40.675 1.00 34.35 86 ASP A CA 1
ATOM 650 C C .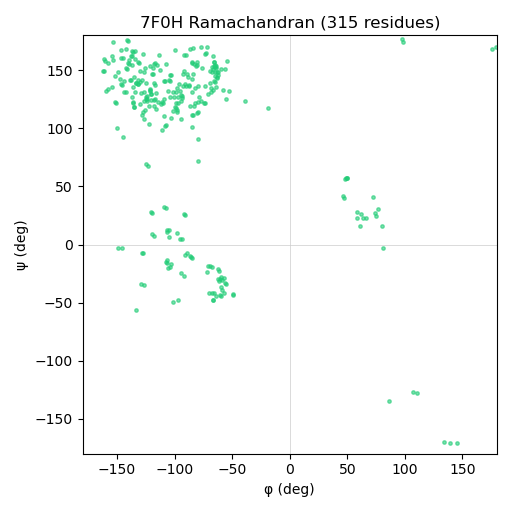 ASP A 1 86 ? -9.265 20.513 -40.831 1.00 35.10 86 ASP A C 1
ATOM 651 O O . ASP A 1 86 ? -10.476 20.456 -41.070 1.00 33.49 86 ASP A O 1
ATOM 656 N N . GLY A 1 87 ? -8.503 19.427 -40.736 1.00 27.63 87 GLY A N 1
ATOM 657 C CA . GLY A 1 87 ? -8.949 18.153 -41.255 1.00 23.90 87 GLY A CA 1
ATOM 658 C C . GLY A 1 87 ? -9.957 17.436 -40.383 1.00 23.75 87 GLY A C 1
ATOM 659 O O . GLY A 1 87 ? -10.237 17.804 -39.242 1.00 26.39 87 GLY A O 1
ATOM 660 N N . ASP A 1 88 ? -10.516 16.374 -40.958 1.00 19.63 88 ASP A N 1
ATOM 661 C CA . ASP A 1 88 ? -11.378 15.461 -40.227 1.00 17.80 88 ASP A CA 1
ATOM 662 C C . ASP A 1 88 ? -10.544 14.440 -39.460 1.00 15.45 88 ASP A C 1
ATOM 663 O O . ASP A 1 88 ? -9.413 14.127 -39.837 1.00 19.33 88 ASP A O 1
ATOM 668 N N . TYR A 1 89 ? -11.128 13.908 -38.389 1.00 15.98 89 TYR A N 1
ATOM 669 C CA . TYR A 1 89 ? -10.496 12.857 -37.604 1.00 16.36 89 TYR A CA 1
ATOM 670 C C . TYR A 1 89 ? -10.936 11.484 -38.090 1.00 15.51 89 TYR A C 1
ATOM 671 O O . TYR A 1 89 ? -12.080 11.288 -38.505 1.00 17.14 89 TYR A O 1
ATOM 680 N N . ALA A 1 90 ? -10.018 10.522 -37.998 1.00 14.50 90 ALA A N 1
ATOM 681 C CA . ALA A 1 90 ? -10.330 9.126 -38.243 1.00 17.00 90 ALA A CA 1
ATOM 682 C C . ALA A 1 90 ? -9.654 8.277 -37.178 1.00 14.84 90 ALA A C 1
ATOM 683 O O . ALA A 1 90 ? -8.634 8.661 -36.603 1.00 13.49 90 ALA A O 1
ATOM 685 N N . GLU A 1 91 ? -10.227 7.105 -36.934 1.00 14.07 91 GLU A N 1
ATOM 686 C CA . GLU A 1 91 ? -9.646 6.171 -35.981 1.00 12.61 91 GLU A CA 1
ATOM 687 C C . GLU A 1 91 ? -8.397 5.533 -36.585 1.00 15.39 91 GLU A C 1
ATOM 688 O O . GLU A 1 91 ? -8.464 4.922 -37.658 1.00 16.30 91 GLU A O 1
ATOM 694 N N . TRP A 1 92 ? -7.250 5.692 -35.915 1.00 10.85 92 TRP A N 1
ATOM 695 C CA . TRP A 1 92 ? -5.991 5.147 -36.414 1.00 12.18 92 TRP A CA 1
ATOM 696 C C . TRP A 1 92 ? -5.504 3.927 -35.646 1.00 14.10 92 TRP A C 1
ATOM 697 O O . TRP A 1 92 ? -4.598 3.231 -36.129 1.00 13.00 92 TRP A O 1
ATOM 708 N N . GLY A 1 93 ? -6.078 3.644 -34.485 1.00 12.00 93 GLY A N 1
ATOM 709 C CA . GLY A 1 93 ? -5.609 2.547 -33.650 1.00 12.00 93 GLY A CA 1
ATOM 710 C C . GLY A 1 93 ? -6.388 2.548 -32.354 1.00 12.98 93 GLY A C 1
ATOM 711 O O . GLY A 1 93 ? -7.120 3.495 -32.047 1.00 12.39 93 GLY A O 1
ATOM 712 N N . THR A 1 94 ? -6.236 1.457 -31.601 1.00 12.11 94 THR A N 1
ATOM 713 C CA . THR A 1 94 ? -7.000 1.255 -30.375 1.00 11.59 94 THR A CA 1
ATOM 714 C C . THR A 1 94 ? -6.155 0.503 -29.360 1.00 14.32 94 THR A C 1
ATOM 715 O O . THR A 1 94 ? -5.178 -0.176 -29.707 1.00 11.61 94 THR A O 1
ATOM 719 N N . LEU A 1 95 ? -6.568 0.614 -28.096 1.00 10.23 95 LEU A N 1
ATOM 720 C CA . LEU A 1 95 ? -6.026 -0.185 -27.000 1.00 10.71 95 LEU A CA 1
ATOM 721 C C . LEU A 1 95 ? -7.191 -0.679 -26.151 1.00 14.18 95 LEU A C 1
ATOM 722 O O . LEU A 1 95 ? -7.941 0.129 -25.590 1.00 12.31 95 LEU A O 1
ATOM 727 N N . LEU A 1 96 ? -7.357 -2.000 -26.074 1.00 10.99 96 LEU A N 1
ATOM 728 C CA . LEU A 1 96 ? -8.353 -2.618 -25.205 1.00 11.98 96 LEU A CA 1
ATOM 729 C C . LEU A 1 96 ? -7.682 -2.965 -23.886 1.00 11.59 96 LEU A C 1
ATOM 730 O O . LEU A 1 96 ? -6.640 -3.628 -23.872 1.00 13.07 96 LEU A O 1
ATOM 735 N N . SER A 1 97 ? -8.260 -2.504 -22.775 1.00 12.65 97 SER A N 1
ATOM 736 C CA . SER A 1 97 ? -7.503 -2.492 -21.530 1.00 12.66 97 SER A CA 1
ATOM 737 C C . SER A 1 97 ? -8.360 -2.843 -20.324 1.00 11.63 97 SER A C 1
ATOM 738 O O . SER A 1 97 ? -9.436 -2.271 -20.139 1.00 14.39 97 SER A O 1
ATOM 741 N N . ASP A 1 98 ? -7.858 -3.764 -19.498 1.00 15.06 98 ASP A N 1
ATOM 742 C CA . ASP A 1 98 ? -8.407 -4.029 -18.176 1.00 18.85 98 ASP A CA 1
ATOM 743 C C . ASP A 1 98 ? -7.852 -3.095 -17.111 1.00 17.55 98 ASP A C 1
ATOM 744 O O . ASP A 1 98 ? -8.366 -3.091 -15.986 1.00 20.47 98 ASP A O 1
ATOM 749 N N . THR A 1 99 ? -6.804 -2.333 -17.425 1.00 13.10 99 THR A N 1
ATOM 750 C CA . THR A 1 99 ? -6.100 -1.549 -16.417 1.00 13.82 99 THR A CA 1
ATOM 751 C C . THR A 1 99 ? -6.443 -0.069 -16.477 1.00 14.81 99 THR A C 1
ATOM 752 O O . THR A 1 99 ? -6.213 0.643 -15.491 1.00 15.49 99 THR A O 1
ATOM 756 N N . LYS A 1 100 ? -6.976 0.391 -17.612 1.00 10.91 100 LYS A N 1
ATOM 757 C CA . LYS A 1 100 ? -7.318 1.795 -17.860 1.00 12.37 100 LYS A CA 1
ATOM 758 C C . LYS A 1 100 ? -6.094 2.708 -17.809 1.00 13.36 100 LYS A C 1
ATOM 759 O O . LYS A 1 100 ? -6.215 3.900 -17.525 1.00 13.26 100 LYS A O 1
ATOM 765 N N . LEU A 1 101 ? -4.908 2.173 -18.091 1.00 11.45 101 LEU A N 1
ATOM 766 C CA . LEU A 1 101 ? -3.690 2.972 -18.144 1.00 9.34 101 LEU A CA 1
ATOM 767 C C . LEU A 1 101 ? -3.296 3.202 -19.598 1.00 11.76 101 LEU A C 1
ATOM 768 O O . LEU A 1 101 ? -3.432 2.307 -20.437 1.00 11.68 101 LEU A O 1
ATOM 773 N N . TYR A 1 102 ? -2.824 4.413 -19.898 1.00 10.42 102 TYR A N 1
ATOM 774 C CA . TYR A 1 102 ? -2.457 4.786 -21.258 1.00 8.98 102 TYR A CA 1
ATOM 775 C C . TYR A 1 102 ? -1.102 5.475 -21.233 1.00 11.19 102 TYR A C 1
ATOM 776 O O . TYR A 1 102 ? -0.831 6.285 -20.341 1.00 10.63 102 TYR A O 1
ATOM 785 N N . GLY A 1 103 ? -0.246 5.159 -22.204 1.00 9.51 103 GLY A N 1
ATOM 786 C CA . GLY A 1 103 ? 1.100 5.707 -22.252 1.00 10.57 103 GLY A CA 1
ATOM 787 C C . GLY A 1 103 ? 1.365 6.533 -23.499 1.00 11.14 103 GLY A C 1
ATOM 788 O O . GLY A 1 103 ? 0.845 6.242 -24.578 1.00 8.79 103 GLY A O 1
ATOM 789 N N . MET A 1 104 ? 2.198 7.569 -23.345 1.00 8.02 104 MET A N 1
ATOM 790 C CA . MET A 1 104 ? 2.628 8.379 -24.482 1.00 7.90 104 MET A CA 1
ATOM 791 C C . MET A 1 104 ? 4.062 8.837 -24.245 1.00 9.88 104 MET A C 1
ATOM 792 O O . MET A 1 104 ? 4.411 9.227 -23.126 1.00 10.33 104 MET A O 1
ATOM 797 N N . MET A 1 105 ? 4.896 8.776 -25.290 1.00 7.52 105 MET A N 1
ATOM 798 C CA . MET A 1 105 ? 6.304 9.148 -25.156 1.00 8.94 105 MET A CA 1
ATOM 799 C C . MET A 1 105 ? 6.796 9.841 -26.421 1.00 9.50 105 MET A C 1
ATOM 800 O O . MET A 1 105 ? 6.424 9.456 -27.534 1.00 9.39 105 MET A O 1
ATOM 805 N N . LYS A 1 106 ? 7.626 10.871 -26.237 1.00 9.48 106 LYS A N 1
ATOM 806 C CA . LYS A 1 106 ? 8.346 11.538 -27.322 1.00 9.62 106 LYS A CA 1
ATOM 807 C C . LYS A 1 106 ? 9.767 10.987 -27.358 1.00 11.39 106 LYS A C 1
ATOM 808 O O . LYS A 1 106 ? 10.518 11.166 -26.396 1.00 11.96 106 LYS A O 1
ATOM 814 N N . TYR A 1 107 ? 10.149 10.332 -28.458 1.00 11.52 107 TYR A N 1
ATOM 815 C CA . TYR A 1 107 ? 11.469 9.710 -28.488 1.00 11.63 107 TYR A CA 1
ATOM 816 C C . TYR A 1 107 ? 11.915 9.505 -29.929 1.00 13.07 107 TYR A C 1
ATOM 817 O O . TYR A 1 107 ? 11.130 9.036 -30.756 1.00 12.30 107 TYR A O 1
ATOM 826 N N . ARG A 1 108 ? 13.160 9.877 -30.222 1.00 15.01 108 ARG A N 1
ATOM 827 C CA . ARG A 1 108 ? 13.825 9.534 -31.488 1.00 17.94 108 ARG A CA 1
ATOM 828 C C . ARG A 1 108 ? 12.948 9.834 -32.710 1.00 15.24 108 ARG A C 1
ATOM 829 O O . ARG A 1 108 ? 12.646 8.961 -33.529 1.00 16.85 108 ARG A O 1
ATOM 837 N N . LYS A 1 109 ? 12.546 11.103 -32.821 1.00 12.59 109 LYS A N 1
ATOM 838 C CA . LYS A 1 109 ? 11.794 11.647 -33.956 1.00 12.81 109 LYS A CA 1
ATOM 839 C C . LYS A 1 109 ? 10.418 11.010 -34.111 1.00 14.39 109 LYS A C 1
ATOM 840 O O . LYS A 1 109 ? 9.825 11.057 -35.196 1.00 14.89 109 LYS A O 1
ATOM 846 N N . ARG A 1 110 ? 9.880 10.453 -33.028 1.00 13.68 110 ARG A N 1
ATOM 847 C CA . ARG A 1 110 ? 8.625 9.723 -33.073 1.00 12.65 110 ARG A CA 1
ATOM 848 C C . ARG A 1 110 ? 7.779 10.049 -31.852 1.00 11.64 110 ARG A C 1
ATOM 849 O O . ARG A 1 110 ? 8.282 10.481 -30.810 1.00 12.70 110 ARG A O 1
ATOM 857 N N . LEU A 1 111 ? 6.481 9.806 -31.994 1.00 9.71 111 LEU A N 1
ATOM 858 C CA . LEU A 1 111 ? 5.549 9.770 -30.873 1.00 10.73 111 LEU A CA 1
ATOM 859 C C . LEU A 1 111 ? 5.128 8.322 -30.665 1.00 12.15 111 LEU A C 1
ATOM 860 O O . LEU A 1 111 ? 4.681 7.664 -31.612 1.00 11.68 111 LEU A O 1
ATOM 865 N N . PHE A 1 112 ? 5.304 7.819 -29.442 1.00 9.57 112 PHE A N 1
ATOM 866 C CA . PHE A 1 112 ? 5.026 6.426 -29.112 1.00 10.16 112 PHE A CA 1
ATOM 867 C C . PHE A 1 112 ? 3.788 6.334 -28.235 1.00 11.40 112 PHE A C 1
ATOM 868 O O . PHE A 1 112 ? 3.598 7.160 -27.338 1.00 10.07 112 PHE A O 1
ATOM 876 N N . ILE A 1 113 ? 2.966 5.313 -28.486 1.00 10.23 113 ILE A N 1
ATOM 877 C CA . ILE A 1 113 ? 1.836 4.943 -27.643 1.00 10.01 113 ILE A CA 1
ATOM 878 C C . ILE A 1 113 ? 1.776 3.421 -27.593 1.00 12.12 113 ILE A C 1
ATOM 879 O O . ILE A 1 113 ? 2.529 2.733 -28.288 1.00 12.72 113 ILE A O 1
ATOM 884 N N . TYR A 1 114 ? 0.858 2.894 -26.784 1.00 9.23 114 TYR A N 1
ATOM 885 C CA . TYR A 1 114 ? 0.580 1.461 -26.769 1.00 10.07 114 TYR A CA 1
ATOM 886 C C . TYR A 1 114 ? -0.720 1.166 -27.499 1.00 11.35 114 TYR A C 1
ATOM 887 O O . TYR A 1 114 ? -1.676 1.943 -27.442 1.00 10.69 114 TYR A O 1
ATOM 896 N N . GLU A 1 115 ? -0.755 0.008 -28.161 1.00 10.90 115 GLU A N 1
ATOM 897 C CA . GLU A 1 115 ? -1.926 -0.451 -28.896 1.00 11.33 115 GLU A CA 1
ATOM 898 C C . GLU A 1 115 ? -2.155 -1.924 -28.602 1.00 9.76 115 GLU A C 1
ATOM 899 O O . GLU A 1 115 ? -1.281 -2.622 -28.085 1.00 12.23 115 GLU A O 1
ATOM 905 N N . GLY A 1 116 ? -3.345 -2.397 -28.956 1.00 10.60 116 GLY A N 1
ATOM 906 C CA . GLY A 1 116 ? -3.622 -3.818 -28.897 1.00 11.11 116 GLY A CA 1
ATOM 907 C C . GLY A 1 116 ? -4.598 -4.186 -27.805 1.00 11.75 116 GLY A C 1
ATOM 908 O O . GLY A 1 116 ? -5.684 -3.604 -27.711 1.00 14.37 116 GLY A O 1
ATOM 909 N N . GLU A 1 117 ? -4.217 -5.147 -26.968 1.00 11.24 117 GLU A N 1
ATOM 910 C CA . GLU A 1 117 ? -5.140 -5.694 -25.981 1.00 15.46 117 GLU A CA 1
ATOM 911 C C . GLU A 1 117 ? -4.347 -6.201 -24.789 1.00 15.41 117 GLU A C 1
ATOM 912 O O . GLU A 1 117 ? -3.476 -7.063 -24.942 1.00 13.45 117 GLU A O 1
ATOM 918 N N . THR A 1 118 ? -4.649 -5.678 -23.604 1.00 13.26 118 THR A N 1
ATOM 919 C CA . THR A 1 118 ? -3.972 -6.171 -22.418 1.00 11.79 118 THR A CA 1
ATOM 920 C C . THR A 1 118 ? -4.330 -7.646 -22.229 1.00 11.27 118 THR A C 1
ATOM 921 O O . THR A 1 118 ? -5.432 -8.070 -22.592 1.00 15.49 118 THR A O 1
ATOM 925 N N . PRO A 1 119 ? -3.416 -8.456 -21.669 1.00 15.08 119 PRO A N 1
ATOM 926 C CA . PRO A 1 119 ? -2.107 -8.086 -21.125 1.00 12.76 119 PRO A CA 1
ATOM 927 C C . PRO A 1 119 ? -0.949 -8.174 -22.124 1.00 12.86 119 PRO A C 1
ATOM 928 O O . PRO A 1 119 ? 0.198 -8.343 -21.705 1.00 15.18 119 PRO A O 1
ATOM 932 N N . ASN A 1 120 ? -1.241 -8.032 -23.422 1.00 14.52 120 ASN A N 1
ATOM 933 C CA . ASN A 1 120 ? -0.230 -8.158 -24.465 1.00 13.73 120 ASN A CA 1
ATOM 934 C C . ASN A 1 120 ? -0.109 -6.889 -25.301 1.00 13.78 120 ASN A C 1
ATOM 935 O O . ASN A 1 120 ? 0.280 -6.948 -26.473 1.00 15.12 120 ASN A O 1
ATOM 940 N N . ALA A 1 121 ? -0.429 -5.735 -24.712 1.00 12.98 121 ALA A N 1
ATOM 941 C CA . ALA A 1 121 ? -0.314 -4.471 -25.431 1.00 11.65 121 ALA A CA 1
ATOM 942 C C . ALA A 1 121 ? 1.134 -4.200 -25.817 1.00 11.95 121 ALA A C 1
ATOM 943 O O . ALA A 1 121 ? 2.070 -4.528 -25.084 1.00 17.69 121 ALA A O 1
ATOM 945 N N . THR A 1 122 ? 1.314 -3.573 -26.975 1.00 13.51 122 THR A N 1
ATOM 946 C CA . THR A 1 122 ? 2.637 -3.349 -27.537 1.00 14.36 122 THR A CA 1
ATOM 947 C C . THR A 1 122 ? 2.709 -1.932 -28.092 1.00 12.35 122 THR A C 1
ATOM 948 O O . THR A 1 122 ? 1.686 -1.291 -28.333 1.00 14.54 122 THR A O 1
ATOM 952 N N . THR A 1 123 ? 3.924 -1.440 -28.309 1.00 14.37 123 THR A N 1
ATOM 953 C CA . THR A 1 123 ? 4.053 -0.037 -28.676 1.00 13.16 123 THR A CA 1
ATOM 954 C C . THR A 1 123 ? 3.866 0.173 -30.177 1.00 18.64 123 THR A C 1
ATOM 955 O O . THR A 1 123 ? 4.064 -0.723 -31.005 1.00 15.29 123 THR A O 1
ATOM 959 N N . LYS A 1 124 ? 3.471 1.395 -30.507 1.00 13.65 124 LYS A N 1
ATOM 960 C CA . LYS A 1 124 ? 3.270 1.885 -31.858 1.00 13.14 124 LYS A CA 1
ATOM 961 C C . LYS A 1 124 ? 4.013 3.210 -31.966 1.00 14.21 124 LYS A C 1
ATOM 962 O O . LYS A 1 124 ? 3.993 4.003 -31.018 1.00 11.77 124 LYS A O 1
ATOM 968 N N . ARG A 1 125 ? 4.681 3.450 -33.100 1.00 12.35 125 ARG A N 1
ATOM 969 C CA . ARG A 1 125 ? 5.422 4.694 -33.300 1.00 12.61 125 ARG A CA 1
ATOM 970 C C . ARG A 1 125 ? 4.853 5.471 -34.480 1.00 16.01 125 ARG A C 1
ATOM 971 O O . ARG A 1 125 ? 4.502 4.889 -35.515 1.00 16.67 125 ARG A O 1
ATOM 979 N N . TYR A 1 126 ? 4.756 6.789 -34.317 1.00 11.51 126 TYR A N 1
ATOM 980 C CA . TYR A 1 126 ? 4.329 7.692 -35.379 1.00 11.80 126 TYR A CA 1
ATOM 981 C C . TYR A 1 126 ? 5.484 8.633 -35.660 1.00 14.52 126 TYR A C 1
ATOM 982 O O . TYR A 1 126 ? 5.974 9.294 -34.741 1.00 12.51 126 TYR A O 1
ATOM 991 N N . ILE A 1 127 ? 5.929 8.694 -36.915 1.00 13.83 127 ILE A N 1
ATOM 992 C CA . ILE A 1 127 ? 6.899 9.725 -37.264 1.00 16.51 127 ILE A CA 1
ATOM 993 C C . ILE A 1 127 ? 6.216 11.083 -37.190 1.00 14.98 127 ILE A C 1
ATOM 994 O O . ILE A 1 127 ? 5.081 11.253 -37.657 1.00 15.84 127 ILE A O 1
ATOM 999 N N . VAL A 1 128 ? 6.894 12.053 -36.565 1.00 13.22 128 VAL A N 1
ATOM 1000 C CA . VAL A 1 128 ? 6.355 13.389 -36.351 1.00 13.73 128 VAL A CA 1
ATOM 1001 C C . VAL A 1 128 ? 7.455 14.401 -36.629 1.00 13.70 128 VAL A C 1
ATOM 1002 O O . VAL A 1 128 ? 8.644 14.072 -36.648 1.00 16.39 128 VAL A O 1
ATOM 1006 N N . THR A 1 129 ? 7.041 15.648 -36.838 1.00 14.03 129 THR A N 1
ATOM 1007 C CA . THR A 1 129 ? 7.966 16.750 -37.080 1.00 15.44 129 THR A CA 1
ATOM 1008 C C . THR A 1 129 ? 8.352 17.397 -35.759 1.00 16.71 129 THR A C 1
ATOM 1009 O O . THR A 1 129 ? 7.497 17.608 -34.896 1.00 16.04 129 THR A O 1
ATOM 1013 N N . ASN A 1 130 ? 9.644 17.685 -35.596 1.00 16.36 130 ASN A N 1
ATOM 1014 C CA . ASN A 1 130 ? 10.164 18.348 -34.398 1.00 16.86 130 ASN A CA 1
ATOM 1015 C C . ASN A 1 130 ? 9.663 17.650 -33.134 1.00 16.25 130 ASN A C 1
ATOM 1016 O O . ASN A 1 130 ? 9.030 18.257 -32.268 1.00 16.05 130 ASN A O 1
ATOM 1021 N N . TYR A 1 131 ? 9.957 16.348 -33.053 1.00 14.31 131 TYR A N 1
ATOM 1022 C CA . TYR A 1 131 ? 9.336 15.490 -32.044 1.00 12.77 131 TYR A CA 1
ATOM 1023 C C . TYR A 1 131 ? 9.533 16.015 -30.624 1.00 14.02 131 TYR A C 1
ATOM 1024 O O . TYR A 1 131 ? 8.656 15.829 -29.771 1.00 12.92 131 TYR A O 1
ATOM 1033 N N . ALA A 1 132 ? 10.671 16.655 -30.339 1.00 13.61 132 ALA A N 1
ATOM 1034 C CA . ALA A 1 132 ? 10.955 17.077 -28.969 1.00 14.41 132 ALA A CA 1
ATOM 1035 C C . ALA A 1 132 ? 10.045 18.206 -28.502 1.00 13.01 132 ALA A C 1
ATOM 1036 O O . ALA A 1 132 ? 9.925 18.428 -27.292 1.00 15.21 132 ALA A O 1
ATOM 1038 N N . SER A 1 133 ? 9.406 18.924 -29.421 1.00 12.27 133 SER A N 1
ATOM 1039 C CA . SER A 1 133 ? 8.478 19.985 -29.052 1.00 11.45 133 SER A CA 1
ATOM 1040 C C . SER A 1 133 ? 7.020 19.597 -29.277 1.00 13.79 133 SER A C 1
ATOM 1041 O O . SER A 1 133 ? 6.144 20.468 -29.229 1.00 13.48 133 SER A O 1
ATOM 1044 N N . VAL A 1 134 ? 6.738 18.314 -29.524 1.00 11.76 134 VAL A N 1
ATOM 1045 C CA . VAL A 1 134 ? 5.355 17.851 -29.580 1.00 12.16 134 VAL A CA 1
ATOM 1046 C C . VAL A 1 134 ? 4.622 18.275 -28.316 1.00 12.33 134 VAL A C 1
ATOM 1047 O O . VAL A 1 134 ? 5.125 18.092 -27.201 1.00 13.86 134 VAL A O 1
ATOM 1051 N N . GLU A 1 135 ? 3.430 18.851 -28.490 1.00 11.35 135 GLU A N 1
ATOM 1052 C CA . GLU A 1 135 ? 2.607 19.306 -27.376 1.00 12.82 135 GLU A CA 1
ATOM 1053 C C . GLU A 1 135 ? 1.779 18.136 -26.856 1.00 12.59 135 GLU A C 1
ATOM 1054 O O . GLU A 1 135 ? 1.149 17.427 -27.641 1.00 13.27 135 GLU A O 1
ATOM 1060 N N . VAL A 1 136 ? 1.784 17.941 -25.537 1.00 9.24 136 VAL A N 1
ATOM 1061 C CA . VAL A 1 136 ? 1.078 16.846 -24.879 1.00 10.56 136 VAL A CA 1
ATOM 1062 C C . VAL A 1 136 ? 0.139 17.453 -23.850 1.00 10.41 136 VAL A C 1
ATOM 1063 O O . VAL A 1 136 ? 0.576 18.236 -22.999 1.00 11.94 136 VAL A O 1
ATOM 1067 N N . ARG A 1 137 ? -1.143 17.115 -23.935 1.00 7.74 137 ARG A N 1
ATOM 1068 C CA . ARG A 1 137 ? -2.155 17.700 -23.049 1.00 7.65 137 ARG A CA 1
ATOM 1069 C C . ARG A 1 137 ? -2.874 16.606 -22.281 1.00 6.42 137 ARG A C 1
ATOM 1070 O O . ARG A 1 137 ? -3.753 15.926 -22.841 1.00 8.43 137 ARG A O 1
ATOM 1078 N N . PRO A 1 138 ? -2.563 16.417 -20.998 1.00 8.39 138 PRO A N 1
ATOM 1079 C CA . PRO A 1 138 ? -3.191 15.350 -20.212 1.00 7.29 138 PRO A CA 1
ATOM 1080 C C . PRO A 1 138 ? -4.530 15.781 -19.631 1.00 9.16 138 PRO A C 1
ATOM 1081 O O . PRO A 1 138 ? -4.704 16.916 -19.181 1.00 10.02 138 PRO A O 1
ATOM 1085 N N . TYR A 1 139 ? -5.483 14.846 -19.616 1.00 8.04 139 TYR A N 1
ATOM 1086 C CA . TYR A 1 139 ? -6.793 15.087 -19.016 1.00 8.08 139 TYR A CA 1
ATOM 1087 C C . TYR A 1 139 ? -6.969 14.361 -17.689 1.00 9.48 139 TYR A C 1
ATOM 1088 O O . TYR A 1 139 ? -8.090 14.281 -17.176 1.00 10.72 139 TYR A O 1
ATOM 1097 N N . SER A 1 140 ? -5.897 13.809 -17.135 1.00 7.66 140 SER A N 1
ATOM 1098 C CA . SER A 1 140 ? -5.948 13.182 -15.825 1.00 7.48 140 SER A CA 1
ATOM 1099 C C . SER A 1 140 ? -4.555 13.260 -15.234 1.00 7.62 140 SER A C 1
ATOM 1100 O O . SER A 1 140 ? -3.607 13.677 -15.901 1.00 9.11 140 SER A O 1
ATOM 1103 N N . ASP A 1 141 ? -4.432 12.841 -13.978 1.00 8.91 141 ASP A N 1
ATOM 1104 C CA . ASP A 1 141 ? -3.107 12.676 -13.397 1.00 7.07 141 ASP A CA 1
ATOM 1105 C C . ASP A 1 141 ? -2.361 11.537 -14.089 1.00 9.51 141 ASP A C 1
ATOM 1106 O O . ASP A 1 141 ? -2.956 10.684 -14.759 1.00 10.18 141 ASP A O 1
ATOM 1111 N N . PHE A 1 142 ? -1.042 11.518 -13.908 1.00 7.91 142 PHE A N 1
ATOM 1112 C CA . PHE A 1 142 ? -0.211 10.600 -14.681 1.00 9.00 142 PHE A CA 1
ATOM 1113 C C . PHE A 1 142 ? 1.106 10.376 -13.952 1.00 9.98 142 PHE A C 1
ATOM 1114 O O . PHE A 1 142 ? 1.558 11.212 -13.164 1.00 9.10 142 PHE A O 1
ATOM 1122 N N . TYR A 1 143 ? 1.731 9.241 -14.247 1.00 9.76 143 TYR A N 1
ATOM 1123 C CA . TYR A 1 143 ? 3.083 8.950 -13.796 1.00 8.70 143 TYR A CA 1
ATOM 1124 C C . TYR A 1 143 ? 4.076 9.231 -14.923 1.00 8.51 143 TYR A C 1
ATOM 1125 O O . TYR A 1 143 ? 3.701 9.425 -16.084 1.00 8.32 143 TYR A O 1
ATOM 1134 N N . ILE A 1 144 ? 5.363 9.255 -14.571 1.00 9.67 144 ILE A N 1
ATOM 1135 C CA . ILE A 1 144 ? 6.432 9.478 -15.542 1.00 9.82 144 ILE A CA 1
ATOM 1136 C C . ILE A 1 144 ? 7.474 8.391 -15.333 1.00 10.38 144 ILE A C 1
ATOM 1137 O O . ILE A 1 144 ? 8.037 8.271 -14.237 1.00 11.15 144 ILE A O 1
ATOM 1142 N N . ILE A 1 145 ? 7.732 7.605 -16.376 1.00 10.01 145 ILE A N 1
ATOM 1143 C CA . ILE A 1 145 ? 8.652 6.471 -16.305 1.00 12.01 145 ILE A CA 1
ATOM 1144 C C . ILE A 1 145 ? 9.670 6.621 -17.425 1.00 10.38 145 ILE A C 1
ATOM 1145 O O . ILE A 1 145 ? 9.294 6.696 -18.598 1.00 11.25 145 ILE A O 1
ATOM 1150 N N . SER A 1 146 ? 10.953 6.643 -17.074 1.00 11.86 146 SER A N 1
ATOM 1151 C CA . SER A 1 146 ? 11.978 6.816 -18.100 1.00 11.53 146 SER A CA 1
ATOM 1152 C C . SER A 1 146 ? 11.980 5.632 -19.063 1.00 15.04 146 SER A C 1
ATOM 1153 O O . SER A 1 146 ? 11.613 4.509 -18.706 1.00 12.58 146 SER A O 1
ATOM 1156 N N . ARG A 1 147 ? 12.406 5.896 -20.301 1.00 13.89 147 ARG A N 1
ATOM 1157 C CA . ARG A 1 147 ? 12.483 4.838 -21.304 1.00 16.19 147 ARG A CA 1
ATOM 1158 C C . ARG A 1 147 ? 13.403 3.707 -20.857 1.00 17.91 147 ARG A C 1
ATOM 1159 O O . ARG A 1 147 ? 13.183 2.546 -21.227 1.00 16.99 147 ARG A O 1
ATOM 1167 N N . SER A 1 148 ? 14.429 4.016 -20.055 1.00 17.32 148 SER A N 1
ATOM 1168 C CA . SER A 1 148 ? 15.291 2.949 -19.554 1.00 18.29 148 SER A CA 1
ATOM 1169 C C . SER A 1 148 ? 14.526 1.964 -18.679 1.00 20.94 148 SER A C 1
ATOM 1170 O O . SER A 1 148 ? 14.974 0.825 -18.501 1.00 21.57 148 SER A O 1
ATOM 1173 N N . GLN A 1 149 ? 13.377 2.369 -18.137 1.00 14.61 149 GLN A N 1
ATOM 1174 C CA . GLN A 1 149 ? 12.513 1.489 -17.367 1.00 16.11 149 GLN A CA 1
ATOM 1175 C C . GLN A 1 149 ? 11.224 1.158 -18.114 1.00 15.81 149 GLN A C 1
ATOM 1176 O O . GLN A 1 149 ? 10.177 0.945 -17.498 1.00 15.25 149 GLN A O 1
ATOM 1182 N N . GLU A 1 150 ? 11.297 1.087 -19.446 1.00 15.37 150 GLU A N 1
ATOM 1183 C CA . GLU A 1 150 ? 10.118 0.761 -20.244 1.00 14.97 150 GLU A CA 1
ATOM 1184 C C . GLU A 1 150 ? 9.545 -0.611 -19.901 1.00 16.62 150 GLU A C 1
ATOM 1185 O O . GLU A 1 150 ? 8.335 -0.823 -20.035 1.00 17.48 150 GLU A O 1
ATOM 1191 N N . SER A 1 151 ? 10.382 -1.559 -19.460 1.00 17.91 151 SER A N 1
ATOM 1192 C CA A SER A 1 151 ? 9.851 -2.857 -19.052 0.57 20.44 151 SER A CA 1
ATOM 1193 C CA B SER A 1 151 ? 9.854 -2.857 -19.047 0.43 20.45 151 SER A CA 1
ATOM 1194 C C . SER A 1 151 ? 8.853 -2.704 -17.910 1.00 17.69 151 SER A C 1
ATOM 1195 O O . SER A 1 151 ? 7.859 -3.436 -17.841 1.00 16.34 151 SER A O 1
ATOM 1200 N N . ALA A 1 152 ? 9.096 -1.753 -17.005 1.00 15.13 152 ALA A N 1
ATOM 1201 C CA . ALA A 1 152 ? 8.136 -1.523 -15.931 1.00 17.91 152 ALA A CA 1
ATOM 1202 C C . ALA A 1 152 ? 6.857 -0.894 -16.472 1.00 15.56 152 ALA A C 1
ATOM 1203 O O . ALA A 1 152 ? 5.753 -1.269 -16.064 1.00 15.04 152 ALA A O 1
ATOM 1205 N N . CYS A 1 153 ? 6.990 0.072 -17.387 1.00 14.55 153 CYS A N 1
ATOM 1206 C CA . CYS A 1 153 ? 5.812 0.667 -18.015 1.00 14.24 153 CYS A CA 1
ATOM 1207 C C . CYS A 1 153 ? 4.987 -0.381 -18.744 1.00 13.83 153 CYS A C 1
ATOM 1208 O O . CYS A 1 153 ? 3.755 -0.400 -18.634 1.00 13.65 153 CYS A O 1
ATOM 1211 N N . THR A 1 154 ? 5.651 -1.269 -19.490 1.00 15.36 154 THR A N 1
ATOM 1212 C CA . THR A 1 154 ? 4.944 -2.356 -20.159 1.00 13.64 154 THR A CA 1
ATOM 1213 C C . THR A 1 154 ? 4.156 -3.201 -19.154 1.00 15.72 154 THR A C 1
ATOM 1214 O O . THR A 1 154 ? 2.998 -3.570 -19.401 1.00 15.21 154 THR A O 1
ATOM 1218 N N . GLU A 1 155 ? 4.757 -3.484 -17.997 1.00 14.72 155 GLU A N 1
ATOM 1219 C CA . GLU A 1 155 ? 4.069 -4.251 -16.964 1.00 15.98 155 GLU A CA 1
ATOM 1220 C C . GLU A 1 155 ? 2.847 -3.508 -16.428 1.00 16.38 155 GLU A C 1
ATOM 1221 O O . GLU A 1 155 ? 1.781 -4.107 -16.255 1.00 16.21 155 GLU A O 1
ATOM 1227 N N . TYR A 1 156 ? 2.974 -2.202 -16.161 1.00 15.35 156 TYR A N 1
ATOM 1228 C CA . TYR A 1 156 ? 1.831 -1.452 -15.638 1.00 14.15 156 TYR A CA 1
ATOM 1229 C C . TYR A 1 156 ? 0.715 -1.358 -16.670 1.00 12.78 156 TYR A C 1
ATOM 1230 O O . TYR A 1 156 ? -0.460 -1.587 -16.352 1.00 13.07 156 TYR A O 1
ATOM 1239 N N . ILE A 1 157 ? 1.066 -0.992 -17.912 1.00 12.67 157 ILE A N 1
ATOM 1240 C CA . ILE A 1 157 ? 0.080 -0.910 -18.988 1.00 11.47 157 ILE A CA 1
ATOM 1241 C C . ILE A 1 157 ? -0.751 -2.177 -19.034 1.00 11.10 157 ILE A C 1
ATOM 1242 O O . ILE A 1 157 ? -1.977 -2.138 -19.186 1.00 13.04 157 ILE A O 1
ATOM 1247 N N . ASN A 1 158 ? -0.099 -3.322 -18.892 1.00 12.86 158 ASN A N 1
ATOM 1248 C CA . ASN A 1 158 ? -0.756 -4.589 -19.157 1.00 13.00 158 ASN A CA 1
ATOM 1249 C C . ASN A 1 158 ? -1.342 -5.239 -17.916 1.00 15.74 158 ASN A C 1
ATOM 1250 O O . ASN A 1 158 ? -2.305 -6.001 -18.038 1.00 15.70 158 ASN A O 1
ATOM 1255 N N . ASN A 1 159 ? -0.822 -4.931 -16.727 1.00 16.58 159 ASN A N 1
ATOM 1256 C CA . ASN A 1 159 ? -1.257 -5.631 -15.527 1.00 17.50 159 ASN A CA 1
ATOM 1257 C C . ASN A 1 159 ? -1.685 -4.716 -14.385 1.00 21.60 159 ASN A C 1
ATOM 1258 O O . ASN A 1 159 ? -2.224 -5.217 -13.391 1.00 20.10 159 ASN A O 1
ATOM 1263 N N . GLY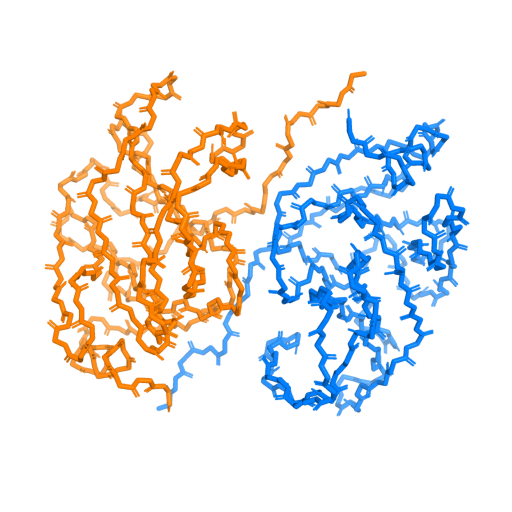 A 1 160 ? -1.494 -3.408 -14.497 1.00 18.71 160 GLY A N 1
ATOM 1264 C CA . GLY A 1 160 ? -1.989 -2.484 -13.492 1.00 16.45 160 GLY A CA 1
ATOM 1265 C C . GLY A 1 160 ? -0.912 -2.091 -12.501 1.00 17.38 160 GLY A C 1
ATOM 1266 O O . GLY A 1 160 ? 0.229 -2.561 -12.539 1.00 21.18 160 GLY A O 1
ATOM 1267 N N . LEU A 1 161 ? -1.300 -1.198 -11.593 1.00 23.37 161 LEU A N 1
ATOM 1268 C CA . LEU A 1 161 ? -0.363 -0.626 -10.629 1.00 26.87 161 LEU A CA 1
ATOM 1269 C C . LEU A 1 161 ? -0.207 -1.511 -9.397 1.00 35.22 161 LEU A C 1
ATOM 1270 O O . LEU A 1 161 ? 0.726 -1.344 -8.610 1.00 41.61 161 LEU A O 1
ATOM 1276 N N . VAL B 1 1 ? 9.646 2.120 -7.635 1.00 40.70 1 VAL B N 1
ATOM 1277 C CA . VAL B 1 1 ? 8.736 3.047 -6.969 1.00 44.40 1 VAL B CA 1
ATOM 1278 C C . VAL B 1 1 ? 8.167 4.037 -7.980 1.00 37.52 1 VAL B C 1
ATOM 1279 O O . VAL B 1 1 ? 8.913 4.604 -8.783 1.00 35.39 1 VAL B O 1
ATOM 1283 N N . LEU B 1 2 ? 6.845 4.236 -7.943 1.00 31.93 2 LEU B N 1
ATOM 1284 C CA . LEU B 1 2 ? 6.157 5.174 -8.830 1.00 26.23 2 LEU B CA 1
ATOM 1285 C C . LEU B 1 2 ? 6.009 6.513 -8.111 1.00 24.81 2 LEU B C 1
ATOM 1286 O O . LEU B 1 2 ? 5.198 6.643 -7.187 1.00 25.21 2 LEU B O 1
ATOM 1291 N N . ASP B 1 3 ? 6.785 7.504 -8.548 1.00 17.96 3 ASP B N 1
ATOM 1292 C CA . ASP B 1 3 ? 6.709 8.844 -7.984 1.00 16.85 3 ASP B CA 1
ATOM 1293 C C . ASP B 1 3 ? 5.371 9.492 -8.331 1.00 12.78 3 ASP B C 1
ATOM 1294 O O . ASP B 1 3 ? 4.806 9.261 -9.401 1.00 14.17 3 ASP B O 1
ATOM 1299 N N . GLY B 1 4 ? 4.885 10.351 -7.439 1.00 14.13 4 GLY B N 1
ATOM 1300 C CA . GLY B 1 4 ? 3.699 11.124 -7.735 1.00 12.56 4 GLY B CA 1
ATOM 1301 C C . GLY B 1 4 ? 2.402 10.410 -7.403 1.00 13.97 4 GLY B C 1
ATOM 1302 O O . GLY B 1 4 ? 2.264 9.814 -6.328 1.00 15.12 4 GLY B O 1
ATOM 1303 N N . PRO B 1 5 ? 1.416 10.448 -8.320 1.00 11.47 5 PRO B N 1
ATOM 1304 C CA . PRO B 1 5 ? 1.466 10.953 -9.700 1.00 9.03 5 PRO B CA 1
ATOM 1305 C C . PRO B 1 5 ? 1.558 12.466 -9.828 1.00 10.82 5 PRO B C 1
ATOM 1306 O O . PRO B 1 5 ? 1.402 13.209 -8.849 1.00 11.22 5 PRO B O 1
ATOM 1310 N N . TYR B 1 6 ? 1.809 12.906 -11.052 1.00 8.00 6 TYR B N 1
ATOM 1311 C CA . TYR B 1 6 ? 1.847 14.318 -11.389 1.00 8.63 6 TYR B CA 1
ATOM 1312 C C . TYR B 1 6 ? 0.468 14.763 -11.856 1.00 9.19 6 TYR B C 1
ATOM 1313 O O . TYR B 1 6 ? -0.389 13.941 -12.188 1.00 8.02 6 TYR B O 1
ATOM 1322 N N . GLN B 1 7 ? 0.259 16.078 -11.869 1.00 9.26 7 GLN B N 1
ATOM 1323 C CA . GLN B 1 7 ? -1.047 16.632 -12.185 1.00 6.92 7 GLN B CA 1
ATOM 1324 C C . GLN B 1 7 ? -0.948 17.661 -13.298 1.00 7.31 7 GLN B C 1
ATOM 1325 O O . GLN B 1 7 ? 0.052 18.380 -13.393 1.00 9.12 7 GLN B O 1
ATOM 1331 N N . PRO B 1 8 ? -1.988 17.789 -14.124 1.00 7.88 8 PRO B N 1
ATOM 1332 C CA . PRO B 1 8 ? -2.062 18.949 -15.019 1.00 8.39 8 PRO B CA 1
ATOM 1333 C C . PRO B 1 8 ? -1.996 20.229 -14.204 1.00 9.97 8 PRO B C 1
ATOM 1334 O O . PRO B 1 8 ? -2.405 20.267 -13.043 1.00 9.16 8 PRO B O 1
ATOM 1338 N N . ALA B 1 9 ? -1.469 21.281 -14.821 1.00 7.57 9 ALA B N 1
ATOM 1339 C CA . ALA B 1 9 ? -1.263 22.533 -14.101 1.00 9.40 9 ALA B CA 1
ATOM 1340 C C . ALA B 1 9 ? -2.581 23.206 -13.724 1.00 8.46 9 ALA B C 1
ATOM 1341 O O . ALA B 1 9 ? -3.611 23.031 -14.384 1.00 9.09 9 ALA B O 1
ATOM 1343 N N . SER B 1 10 ? -2.534 23.984 -12.645 1.00 8.11 10 SER B N 1
ATOM 1344 C CA . SER B 1 10 ? -3.658 24.832 -12.269 1.00 7.16 10 SER B CA 1
ATOM 1345 C C . SER B 1 10 ? -3.560 26.182 -12.986 1.00 10.69 10 SER B C 1
ATOM 1346 O O . SER B 1 10 ? -2.525 26.549 -13.550 1.00 10.63 10 SER B O 1
ATOM 1349 N N . PHE B 1 11 ? -4.664 26.932 -12.911 1.00 10.08 11 PHE B N 1
ATOM 1350 C CA . PHE B 1 11 ? -4.926 28.159 -13.662 1.00 9.68 11 PHE B CA 1
ATOM 1351 C C . PHE B 1 11 ? -5.257 29.238 -12.636 1.00 10.28 11 PHE B C 1
ATOM 1352 O O . PHE B 1 11 ? -6.125 29.029 -11.785 1.00 8.95 11 PHE B O 1
ATOM 1360 N N . ASP B 1 12 ? -4.527 30.359 -12.669 1.00 10.29 12 ASP B N 1
ATOM 1361 C CA . ASP B 1 12 ? -4.796 31.500 -11.779 1.00 9.00 12 ASP B CA 1
ATOM 1362 C C . ASP B 1 12 ? -5.967 32.296 -12.367 1.00 10.21 12 ASP B C 1
ATOM 1363 O O . ASP B 1 12 ? -5.820 33.383 -12.921 1.00 10.34 12 ASP B O 1
ATOM 1368 N N . LEU B 1 13 ? -7.153 31.702 -12.267 1.00 9.47 13 LEU B N 1
ATOM 1369 C CA . LEU B 1 13 ? -8.361 32.198 -12.916 1.00 8.66 13 LEU B CA 1
ATOM 1370 C C . LEU B 1 13 ? -8.645 33.655 -12.528 1.00 8.45 13 LEU B C 1
ATOM 1371 O O . LEU B 1 13 ? -8.715 33.956 -11.334 1.00 9.38 13 LEU B O 1
ATOM 1376 N N . PRO B 1 14 ? -8.804 34.576 -13.489 1.00 8.06 14 PRO B N 1
ATOM 1377 C CA . PRO B 1 14 ? -9.029 35.983 -13.109 1.00 8.37 14 PRO B CA 1
ATOM 1378 C C . PRO B 1 14 ? -10.335 36.136 -12.336 1.00 7.61 14 PRO B C 1
ATOM 1379 O O . PRO B 1 14 ? -11.320 35.450 -12.617 1.00 9.68 14 PRO B O 1
ATOM 1383 N N . VAL B 1 15 ? -10.330 37.040 -11.349 1.00 9.91 15 VAL B N 1
ATOM 1384 C CA . VAL B 1 15 ? -11.499 37.201 -10.484 1.00 8.99 15 VAL B CA 1
ATOM 1385 C C . VAL B 1 15 ? -12.691 37.702 -11.292 1.00 10.89 15 VAL B C 1
ATOM 1386 O O . VAL B 1 15 ? -12.551 38.354 -12.341 1.00 11.72 15 VAL B O 1
ATOM 1390 N N . GLY B 1 16 ? -13.884 37.386 -10.800 1.00 9.06 16 GLY B N 1
ATOM 1391 C CA . GLY B 1 16 ? -15.091 37.861 -11.456 1.00 10.60 16 GLY B CA 1
ATOM 1392 C C . GLY B 1 16 ? -15.426 37.126 -12.733 1.00 12.17 16 GLY B C 1
ATOM 1393 O O . GLY B 1 16 ? -16.096 37.686 -13.609 1.00 12.59 16 GLY B O 1
ATOM 1394 N N . ASN B 1 17 ? -14.963 35.886 -12.873 1.00 9.64 17 ASN B N 1
ATOM 1395 C CA . ASN B 1 17 ? -15.196 35.111 -14.084 1.00 9.95 17 ASN B CA 1
ATOM 1396 C C . ASN B 1 17 ? -15.573 33.693 -13.708 1.00 9.70 17 ASN B C 1
ATOM 1397 O O . ASN B 1 17 ? -14.850 33.031 -12.957 1.00 10.17 17 ASN B O 1
ATOM 1402 N N . TRP B 1 18 ? -16.693 33.229 -14.245 1.00 11.02 18 TRP B N 1
ATOM 1403 C CA . TRP B 1 18 ? -17.105 31.846 -14.063 1.00 9.13 18 TRP B CA 1
ATOM 1404 C C . TRP B 1 18 ? -16.327 30.935 -15.000 1.00 9.67 18 TRP B C 1
ATOM 1405 O O . TRP B 1 18 ? -16.329 31.136 -16.218 1.00 10.14 18 TRP B O 1
ATOM 1416 N N . MET B 1 19 ? -15.702 29.909 -14.440 1.00 9.81 19 MET B N 1
ATOM 1417 C CA . MET B 1 19 ? -15.244 28.776 -15.231 1.00 8.56 19 MET B CA 1
ATOM 1418 C C . MET B 1 19 ? -16.409 27.799 -15.324 1.00 9.21 19 MET B C 1
ATOM 1419 O O . MET B 1 19 ? -16.918 27.345 -14.296 1.00 9.83 19 MET B O 1
ATOM 1424 N N . LEU B 1 20 ? -16.871 27.529 -16.541 1.00 6.81 20 LEU B N 1
ATOM 1425 C CA . LEU B 1 20 ? -17.985 26.614 -16.779 1.00 9.46 20 LEU B CA 1
ATOM 1426 C C . LEU B 1 20 ? -17.401 25.351 -17.399 1.00 9.10 20 LEU B C 1
ATOM 1427 O O . LEU B 1 20 ? -17.072 25.331 -18.591 1.00 9.22 20 LEU B O 1
ATOM 1432 N N . LEU B 1 21 ? -17.257 24.309 -16.579 1.00 7.94 21 LEU B N 1
ATOM 1433 C CA . LEU B 1 21 ? -16.607 23.072 -16.997 1.00 8.30 21 LEU B CA 1
ATOM 1434 C C . LEU B 1 21 ? -17.627 22.125 -17.610 1.00 9.94 21 LEU B C 1
ATOM 1435 O O . LEU B 1 21 ? -18.773 22.059 -17.161 1.00 9.13 21 LEU B O 1
ATOM 1440 N N . ALA B 1 22 ? -17.195 21.381 -18.634 1.00 8.69 22 ALA B N 1
ATOM 1441 C CA . ALA B 1 22 ? -18.054 20.446 -19.356 1.00 11.57 22 ALA B CA 1
ATOM 1442 C C . ALA B 1 22 ? -17.432 19.052 -19.359 1.00 10.99 22 ALA B C 1
ATOM 1443 O O . ALA B 1 22 ? -17.013 18.551 -20.412 1.00 13.44 22 ALA B O 1
ATOM 1445 N N . PRO B 1 23 ? -17.389 18.382 -18.206 1.00 10.19 23 PRO B N 1
ATOM 1446 C CA . PRO B 1 23 ? -16.884 17.005 -18.177 1.00 10.28 23 PRO B CA 1
ATOM 1447 C C . PRO B 1 23 ? -17.812 16.073 -18.936 1.00 12.98 23 PRO B C 1
ATOM 1448 O O . PRO B 1 23 ? -19.019 16.300 -19.024 1.00 13.06 23 PRO B O 1
ATOM 1452 N N . THR B 1 24 ? -17.233 15.007 -19.491 1.00 15.07 24 THR B N 1
ATOM 1453 C CA . THR B 1 24 ? -18.029 13.998 -20.180 1.00 13.09 24 THR B CA 1
ATOM 1454 C C . THR B 1 24 ? -18.183 12.703 -19.399 1.00 13.81 24 THR B C 1
ATOM 1455 O O . THR B 1 24 ? -19.105 11.934 -19.697 1.00 16.10 24 THR B O 1
ATOM 1459 N N . GLY B 1 25 ? -17.312 12.429 -18.429 1.00 12.68 25 GLY B N 1
ATOM 1460 C CA . GLY B 1 25 ? -17.367 11.188 -17.693 1.00 11.56 25 GLY B CA 1
ATOM 1461 C C . GLY B 1 25 ? -17.046 11.334 -16.218 1.00 13.11 25 GLY B C 1
ATOM 1462 O O . GLY B 1 25 ? -16.552 12.368 -15.762 1.00 11.50 25 GLY B O 1
ATOM 1463 N N . PRO B 1 26 ? -17.306 10.281 -15.448 1.00 12.34 26 PRO B N 1
ATOM 1464 C CA . PRO B 1 26 ? -17.051 10.340 -14.005 1.00 10.15 26 PRO B CA 1
ATOM 1465 C C . PRO B 1 26 ? -15.566 10.473 -13.709 1.00 14.07 26 PRO B C 1
ATOM 1466 O O . PRO B 1 26 ? -14.711 10.045 -14.493 1.00 12.57 26 PRO B O 1
ATOM 1470 N N . GLY B 1 27 ? -15.269 11.070 -12.555 1.00 10.36 27 GLY B N 1
ATOM 1471 C CA . GLY B 1 27 ? -13.921 11.317 -12.083 1.00 10.73 27 GLY B CA 1
ATOM 1472 C C . GLY B 1 27 ? -13.782 12.734 -11.568 1.00 10.52 27 GLY B C 1
ATOM 1473 O O . GLY B 1 27 ? -14.763 13.471 -11.423 1.00 10.34 27 GLY B O 1
ATOM 1474 N N . VAL B 1 28 ? -12.537 13.133 -11.300 1.00 9.36 28 VAL B N 1
ATOM 1475 C CA . VAL B 1 28 ? -12.268 14.479 -10.800 1.00 8.76 28 VAL B CA 1
ATOM 1476 C C . VAL B 1 28 ? -12.506 15.490 -11.917 1.00 10.79 28 VAL B C 1
ATOM 1477 O O . VAL B 1 28 ? -11.989 15.341 -13.031 1.00 11.08 28 VAL B O 1
ATOM 1481 N N . VAL B 1 29 ? -13.286 16.527 -11.620 1.00 7.76 29 VAL B N 1
ATOM 1482 C CA . VAL B 1 29 ? -13.697 17.535 -12.598 1.00 8.05 29 VAL B CA 1
ATOM 1483 C C . VAL B 1 29 ? -12.807 18.759 -12.533 1.00 10.28 29 VAL B C 1
ATOM 1484 O O . VAL B 1 29 ? -12.369 19.283 -13.559 1.00 10.32 29 VAL B O 1
ATOM 1488 N N . VAL B 1 30 ? -12.582 19.253 -11.318 1.00 7.01 30 VAL B N 1
ATOM 1489 C CA . VAL B 1 30 ? -11.871 20.504 -11.094 1.00 6.42 30 VAL B CA 1
ATOM 1490 C C . VAL B 1 30 ? -11.419 20.497 -9.643 1.00 7.03 30 VAL B C 1
ATOM 1491 O O . VAL B 1 30 ? -12.058 19.881 -8.779 1.00 8.18 30 VAL B O 1
ATOM 1495 N N . GLU B 1 31 ? -10.295 21.150 -9.378 1.00 7.28 31 GLU B N 1
ATOM 1496 C CA . GLU B 1 31 ? -9.790 21.307 -8.023 1.00 7.56 31 GLU B CA 1
ATOM 1497 C C . GLU B 1 31 ? -9.501 22.782 -7.795 1.00 10.12 31 GLU B C 1
ATOM 1498 O O . GLU B 1 31 ? -9.056 23.482 -8.707 1.00 10.72 31 GLU B O 1
ATOM 1504 N N . GLY B 1 32 ? -9.793 23.262 -6.593 1.00 7.84 32 GLY B N 1
ATOM 1505 C CA . GLY B 1 32 ? -9.533 24.658 -6.284 1.00 7.34 32 GLY B CA 1
ATOM 1506 C C . GLY B 1 32 ? -8.934 24.794 -4.900 1.00 8.17 32 GLY B C 1
ATOM 1507 O O . GLY B 1 32 ? -9.343 24.073 -3.986 1.00 9.14 32 GLY B O 1
ATOM 1508 N N . THR B 1 33 ? -7.975 25.702 -4.715 1.00 8.79 33 THR B N 1
ATOM 1509 C CA . THR B 1 33 ? -7.419 25.880 -3.378 1.00 9.28 33 THR B CA 1
ATOM 1510 C C . THR B 1 33 ? -6.969 27.322 -3.178 1.00 9.44 33 THR B C 1
ATOM 1511 O O . THR B 1 33 ? -6.542 27.998 -4.122 1.00 8.29 33 THR B O 1
ATOM 1515 N N . ASP B 1 34 ? -7.068 27.789 -1.929 1.00 9.24 34 ASP B N 1
ATOM 1516 C CA . ASP B 1 34 ? -6.474 29.059 -1.540 1.00 9.56 34 ASP B CA 1
ATOM 1517 C C . ASP B 1 34 ? -5.091 28.882 -0.930 1.00 11.15 34 ASP B C 1
ATOM 1518 O O . ASP B 1 34 ? -4.489 29.869 -0.481 1.00 10.85 34 ASP B O 1
ATOM 1523 N N . ASN B 1 35 ? -4.576 27.649 -0.920 1.00 10.49 35 ASN B N 1
ATOM 1524 C CA . ASN B 1 35 ? -3.248 27.289 -0.432 1.00 11.68 35 ASN B CA 1
ATOM 1525 C C . ASN B 1 35 ? -3.050 27.610 1.043 1.00 13.38 35 ASN B C 1
ATOM 1526 O 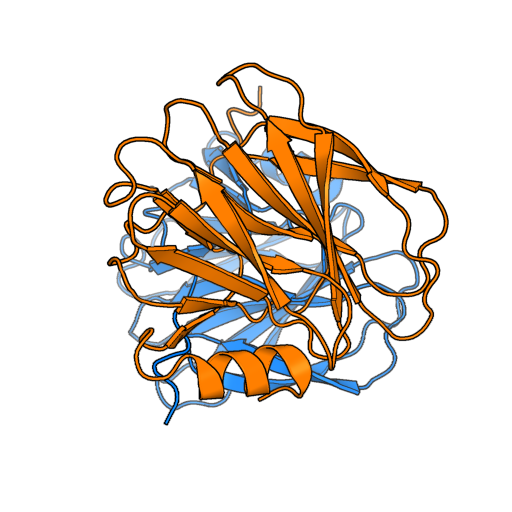O . ASN B 1 35 ? -1.910 27.590 1.532 1.00 17.07 35 ASN B O 1
ATOM 1531 N N . SER B 1 36 ? -4.132 27.852 1.778 1.00 11.68 36 SER B N 1
ATOM 1532 C CA A SER B 1 36 ? -4.034 28.250 3.176 0.71 13.87 36 SER B CA 1
ATOM 1533 C CA B SER B 1 36 ? -4.041 28.255 3.177 0.29 13.91 36 SER B CA 1
ATOM 1534 C C . SER B 1 36 ? -4.925 27.395 4.072 1.00 14.39 36 SER B C 1
ATOM 1535 O O . SER B 1 36 ? -4.478 26.897 5.114 1.00 15.04 36 SER B O 1
ATOM 1540 N N . GLY B 1 37 ? -6.187 27.227 3.685 1.00 12.25 37 GLY B N 1
ATOM 1541 C CA . GLY B 1 37 ? -7.117 26.498 4.517 1.00 13.43 37 GLY B CA 1
ATOM 1542 C C . GLY B 1 37 ? -8.216 25.744 3.790 1.00 12.19 37 GLY B C 1
ATOM 1543 O O . GLY B 1 37 ? -9.001 25.057 4.441 1.00 12.01 37 GLY B O 1
ATOM 1544 N N . ARG B 1 38 ? -8.298 25.842 2.462 1.00 9.69 38 ARG B N 1
ATOM 1545 C CA . ARG B 1 38 ? -9.354 25.155 1.714 1.00 8.88 38 ARG B CA 1
ATOM 1546 C C . ARG B 1 38 ? -8.746 24.500 0.484 1.00 10.59 38 ARG B C 1
ATOM 1547 O O . ARG B 1 38 ? -8.119 25.179 -0.335 1.00 10.53 38 ARG B O 1
ATOM 1555 N N . TRP B 1 39 ? -8.918 23.184 0.364 1.00 8.56 39 TRP B N 1
ATOM 1556 C CA . TRP B 1 39 ? -8.537 22.440 -0.833 1.00 7.69 39 TRP B CA 1
ATOM 1557 C C . TRP B 1 39 ? -9.752 21.625 -1.259 1.00 9.42 39 TRP B C 1
ATOM 1558 O O . TRP B 1 39 ? -10.120 20.665 -0.577 1.00 9.78 39 TRP B O 1
ATOM 1569 N N . LEU B 1 40 ? -10.339 21.988 -2.393 1.00 8.05 40 LEU B N 1
ATOM 1570 C CA . LEU B 1 40 ? -11.595 21.433 -2.879 1.00 7.71 40 LEU B CA 1
ATOM 1571 C C . LEU B 1 40 ? -11.313 20.598 -4.118 1.00 9.70 40 LEU B C 1
ATOM 1572 O O . LEU B 1 40 ? -10.753 21.110 -5.093 1.00 9.02 40 LEU B O 1
ATOM 1577 N N . SER B 1 41 ? -11.697 19.325 -4.082 1.00 7.31 41 SER B N 1
ATOM 1578 C CA . SER B 1 41 ? -11.632 18.449 -5.251 1.00 7.46 41 SER B CA 1
ATOM 1579 C C . SER B 1 41 ? -13.056 18.008 -5.564 1.00 8.84 41 SER B C 1
ATOM 1580 O O . SER B 1 41 ? -13.706 17.374 -4.729 1.00 10.45 41 SER B O 1
ATOM 1583 N N . VAL B 1 42 ? -13.544 18.349 -6.751 1.00 7.01 42 VAL B N 1
ATOM 1584 C CA . VAL B 1 42 ? -14.920 18.055 -7.147 1.00 6.71 42 VAL B CA 1
ATOM 1585 C C . VAL B 1 42 ? -14.916 16.777 -7.975 1.00 7.99 42 VAL B C 1
ATOM 1586 O O . VAL B 1 42 ? -14.247 16.710 -9.013 1.00 9.89 42 VAL B O 1
ATOM 1590 N N . ILE B 1 43 ? -15.662 15.763 -7.531 1.00 7.56 43 ILE B N 1
ATOM 1591 C CA . ILE B 1 43 ? -15.758 14.511 -8.274 1.00 8.04 43 ILE B CA 1
ATOM 1592 C C . ILE B 1 43 ? -17.139 14.417 -8.916 1.00 8.98 43 ILE B C 1
ATOM 1593 O O . ILE B 1 43 ? -18.107 15.035 -8.465 1.00 10.65 43 ILE B O 1
ATOM 1598 N N . LEU B 1 44 ? -17.222 13.640 -9.994 1.00 7.97 44 LEU B N 1
ATOM 1599 C CA . LEU B 1 44 ? -18.466 13.449 -10.741 1.00 8.27 44 LEU B CA 1
ATOM 1600 C C . LEU B 1 44 ? -18.824 11.972 -10.766 1.00 10.68 44 LEU B C 1
ATOM 1601 O O . LEU B 1 44 ? -17.973 11.127 -11.070 1.00 10.02 44 LEU B O 1
ATOM 1606 N N . ILE B 1 45 ? -20.082 11.663 -10.450 1.00 10.05 45 ILE B N 1
ATOM 1607 C CA . ILE B 1 45 ? -20.583 10.295 -10.400 1.00 12.56 45 ILE B CA 1
ATOM 1608 C C . ILE B 1 45 ? -21.733 10.165 -11.387 1.00 11.74 45 ILE B C 1
ATOM 1609 O O . ILE B 1 45 ? -22.666 10.977 -11.371 1.00 12.12 45 ILE B O 1
ATOM 1614 N N . GLU B 1 46 ? -21.670 9.137 -12.231 1.00 11.93 46 GLU B N 1
ATOM 1615 C CA . GLU B 1 46 ? -22.697 8.899 -13.230 1.00 11.35 46 GLU B CA 1
ATOM 1616 C C . GLU B 1 46 ? -23.985 8.382 -12.577 1.00 12.98 46 GLU B C 1
ATOM 1617 O O . GLU B 1 46 ? -23.985 7.979 -11.412 1.00 14.14 46 GLU B O 1
ATOM 1623 N N . PRO B 1 47 ? -25.106 8.411 -13.306 1.00 13.98 47 PRO B N 1
ATOM 1624 C CA . PRO B 1 47 ? -26.365 7.926 -12.730 1.00 17.17 47 PRO B CA 1
ATOM 1625 C C . PRO B 1 47 ? -26.316 6.435 -12.433 1.00 20.85 47 PRO B C 1
ATOM 1626 O O . PRO B 1 47 ? -25.557 5.678 -13.042 1.00 21.75 47 PRO B O 1
ATOM 1630 N N . GLY B 1 48 ? -27.139 6.022 -11.472 1.00 19.79 48 GLY B N 1
ATOM 1631 C CA . GLY B 1 48 ? -27.370 4.609 -11.242 1.00 25.69 48 GLY B CA 1
ATOM 1632 C C . GLY B 1 48 ? -26.262 3.880 -10.526 1.00 27.71 48 GLY B C 1
ATOM 1633 O O . GLY B 1 48 ? -26.059 2.686 -10.771 1.00 32.85 48 GLY B O 1
ATOM 1634 N N . VAL B 1 49 ? -25.532 4.560 -9.652 1.00 23.18 49 VAL B N 1
ATOM 1635 C CA . VAL B 1 49 ? -24.447 3.955 -8.891 1.00 26.13 49 VAL B CA 1
ATOM 1636 C C . VAL B 1 49 ? -24.961 3.724 -7.479 1.00 24.92 49 VAL B C 1
ATOM 1637 O O . VAL B 1 49 ? -25.164 4.671 -6.713 1.00 24.34 49 VAL B O 1
ATOM 1641 N N . THR B 1 50 ? -25.186 2.472 -7.119 1.00 29.65 50 THR B N 1
ATOM 1642 C CA . THR B 1 50 ? -25.440 2.185 -5.722 1.00 32.18 50 THR B CA 1
ATOM 1643 C C . THR B 1 50 ? -24.108 1.925 -5.030 1.00 29.26 50 THR B C 1
ATOM 1644 O O . THR B 1 50 ? -23.157 1.415 -5.637 1.00 37.61 50 THR B O 1
ATOM 1648 N N . SER B 1 51 ? -24.056 2.320 -3.759 1.00 24.32 51 SER B N 1
ATOM 1649 C CA . SER B 1 51 ? -22.887 2.389 -2.890 1.00 22.60 51 SER B CA 1
ATOM 1650 C C . SER B 1 51 ? -21.699 1.549 -3.347 1.00 24.26 51 SER B C 1
ATOM 1651 O O . SER B 1 51 ? -21.789 0.322 -3.434 1.00 23.52 51 SER B O 1
ATOM 1654 N N . GLU B 1 52 ? -20.583 2.205 -3.651 1.00 20.93 52 GLU B N 1
ATOM 1655 C CA . GLU B 1 52 ? -19.341 1.495 -3.903 1.00 23.25 52 GLU B CA 1
ATOM 1656 C C . GLU B 1 52 ? -18.184 2.422 -3.570 1.00 20.45 52 GLU B C 1
ATOM 1657 O O . GLU B 1 52 ? -18.336 3.645 -3.509 1.00 19.47 52 GLU B O 1
ATOM 1663 N N . THR B 1 53 ? -17.027 1.824 -3.328 1.00 17.83 53 THR B N 1
ATOM 1664 C CA . THR B 1 53 ? -15.830 2.594 -3.025 1.00 18.67 53 THR B CA 1
ATOM 1665 C C . THR B 1 53 ? -15.045 2.813 -4.309 1.00 19.75 53 THR B C 1
ATOM 1666 O O . THR B 1 53 ? -14.773 1.864 -5.050 1.00 19.72 53 THR B O 1
ATOM 1670 N N . ARG B 1 54 ? -14.700 4.065 -4.577 1.00 18.64 54 ARG B N 1
ATOM 1671 C CA . ARG B 1 54 ? -13.904 4.418 -5.742 1.00 15.00 54 ARG B CA 1
ATOM 1672 C C . ARG B 1 54 ? -12.638 5.120 -5.278 1.00 14.83 54 ARG B C 1
ATOM 1673 O O . ARG B 1 54 ? -12.603 5.725 -4.202 1.00 18.17 54 ARG B O 1
ATOM 1681 N N . THR B 1 55 ? -11.599 5.024 -6.095 1.00 15.63 55 THR B N 1
ATOM 1682 C CA . THR B 1 55 ? -10.328 5.677 -5.819 1.00 15.34 55 THR B CA 1
ATOM 1683 C C . THR B 1 55 ? -10.171 6.886 -6.730 1.00 15.12 55 THR B C 1
ATOM 1684 O O . THR B 1 55 ? -10.391 6.790 -7.939 1.00 15.47 55 THR B O 1
ATOM 1688 N N . TYR B 1 56 ? -9.794 8.014 -6.140 1.00 16.15 56 TYR B N 1
ATOM 1689 C CA . TYR B 1 56 ? -9.494 9.240 -6.866 1.00 14.26 56 TYR B CA 1
ATOM 1690 C C . TYR B 1 56 ? -8.155 9.760 -6.377 1.00 13.47 56 TYR B C 1
ATOM 1691 O O . TYR B 1 56 ? -7.799 9.561 -5.217 1.00 17.65 56 TYR B O 1
ATOM 1700 N N . THR B 1 57 ? -7.412 10.441 -7.245 1.00 14.50 57 THR B N 1
ATOM 1701 C CA . THR B 1 57 ? -6.272 11.215 -6.771 1.00 9.11 57 THR B CA 1
ATOM 1702 C C . THR B 1 57 ? -6.730 12.661 -6.644 1.00 13.93 57 THR B C 1
ATOM 1703 O O . THR B 1 57 ? -7.134 13.288 -7.632 1.00 9.66 57 THR B O 1
ATOM 1707 N N . MET B 1 58 ? -6.727 13.158 -5.414 1.00 10.57 58 MET B N 1
ATOM 1708 C CA . MET B 1 58 ? -7.162 14.511 -5.097 1.00 9.28 58 MET B CA 1
ATOM 1709 C C . MET B 1 58 ? -5.943 15.308 -4.666 1.00 9.64 58 MET B C 1
ATOM 1710 O O . MET B 1 58 ? -5.259 14.926 -3.709 1.00 10.29 58 MET B O 1
ATOM 1715 N N . PHE B 1 59 ? -5.665 16.400 -5.385 1.00 9.21 59 PHE B N 1
ATOM 1716 C CA . PHE B 1 59 ? -4.406 17.127 -5.225 1.00 8.97 59 PHE B CA 1
ATOM 1717 C C . PHE B 1 59 ? -3.221 16.157 -5.199 1.00 9.24 59 PHE B C 1
ATOM 1718 O O . PHE B 1 59 ? -2.283 16.300 -4.407 1.00 9.43 59 PHE B O 1
ATOM 1726 N N . GLY B 1 60 ? -3.278 15.153 -6.085 1.00 10.26 60 GLY B N 1
ATOM 1727 C CA . GLY B 1 60 ? -2.212 14.181 -6.257 1.00 10.76 60 GLY B CA 1
ATOM 1728 C C . GLY B 1 60 ? -2.190 13.054 -5.246 1.00 13.21 60 GLY B C 1
ATOM 1729 O O . GLY B 1 60 ? -1.339 12.158 -5.362 1.00 12.19 60 GLY B O 1
ATOM 1730 N N . SER B 1 61 ? -3.087 13.067 -4.260 1.00 11.01 61 SER B N 1
ATOM 1731 C CA . SER B 1 61 ? -3.116 12.059 -3.208 1.00 14.48 61 SER B CA 1
ATOM 1732 C C . SER B 1 61 ? -4.207 11.047 -3.514 1.00 14.87 61 SER B C 1
ATOM 1733 O O . SER B 1 61 ? -5.367 11.426 -3.698 1.00 12.24 61 SER B O 1
ATOM 1736 N N . SER B 1 62 ? -3.848 9.764 -3.517 1.00 15.02 62 SER B N 1
ATOM 1737 C CA . SER B 1 62 ? -4.811 8.707 -3.805 1.00 19.40 62 SER B CA 1
ATOM 1738 C C . SER B 1 62 ? -5.691 8.466 -2.582 1.00 19.70 62 SER B C 1
ATOM 1739 O O . SER B 1 62 ? -5.183 8.203 -1.486 1.00 23.69 62 SER B O 1
ATOM 1742 N N . LYS B 1 63 ? -7.009 8.576 -2.760 1.00 15.07 63 LYS B N 1
ATOM 1743 C CA . LYS B 1 63 ? -7.957 8.428 -1.664 1.00 18.80 63 LYS B CA 1
ATOM 1744 C C . LYS B 1 63 ? -9.126 7.555 -2.093 1.00 22.67 63 LYS B C 1
ATOM 1745 O O . LYS B 1 63 ? -9.567 7.617 -3.243 1.00 21.09 63 LYS B O 1
ATOM 1751 N N . GLN B 1 64 ? -9.629 6.750 -1.158 1.00 22.70 64 GLN B N 1
ATOM 1752 C CA . GLN B 1 64 ? -10.839 5.966 -1.381 1.00 23.03 64 GLN B CA 1
ATOM 1753 C C . GLN B 1 64 ? -12.042 6.722 -0.832 1.00 21.40 64 GLN B C 1
ATOM 1754 O O . GLN B 1 64 ? -12.004 7.225 0.298 1.00 21.79 64 GLN B O 1
ATOM 1760 N N . VAL B 1 65 ? -13.098 6.816 -1.638 1.00 18.60 65 VAL B N 1
ATOM 1761 C CA . VAL B 1 65 ? -14.320 7.519 -1.275 1.00 21.38 65 VAL B CA 1
ATOM 1762 C C . VAL B 1 65 ? -15.508 6.601 -1.535 1.00 17.14 65 VAL B C 1
ATOM 1763 O O . VAL B 1 65 ? -15.630 6.031 -2.626 1.00 17.78 65 VAL B O 1
ATOM 1767 N N . LEU B 1 66 ? -16.384 6.466 -0.541 1.00 21.84 66 LEU B N 1
ATOM 1768 C CA . LEU B 1 66 ? -17.628 5.716 -0.696 1.00 19.96 66 LEU B CA 1
ATOM 1769 C C . LEU B 1 66 ? -18.652 6.608 -1.390 1.00 20.21 66 LEU B C 1
ATOM 1770 O O . LEU B 1 66 ? -19.099 7.609 -0.820 1.00 26.37 66 LEU B O 1
ATOM 1775 N N . VAL B 1 67 ? -19.032 6.256 -2.615 1.00 15.80 67 VAL B N 1
ATOM 1776 C CA . VAL B 1 67 ? -19.866 7.129 -3.434 1.00 16.80 67 VAL B CA 1
ATOM 1777 C C . VAL B 1 67 ? -21.201 6.457 -3.718 1.00 23.04 67 VAL B C 1
ATOM 1778 O O . VAL B 1 67 ? -21.326 5.227 -3.692 1.00 21.57 67 VAL B O 1
ATOM 1782 N N . SER B 1 68 ? -22.199 7.290 -4.013 1.00 19.24 68 SER B N 1
ATOM 1783 C CA . SER B 1 68 ? -23.562 6.854 -4.277 1.00 22.50 68 SER B CA 1
ATOM 1784 C C . SER B 1 68 ? -24.251 7.888 -5.156 1.00 21.37 68 SER B C 1
ATOM 1785 O O . SER B 1 68 ? -24.133 9.090 -4.909 1.00 24.22 68 SER B O 1
ATOM 1788 N N . ASN B 1 69 ? -24.971 7.420 -6.180 1.00 21.38 69 ASN B N 1
ATOM 1789 C CA . ASN B 1 69 ? -25.869 8.286 -6.957 1.00 19.13 69 ASN B CA 1
ATOM 1790 C C . ASN B 1 69 ? -27.071 7.430 -7.345 1.00 22.70 69 ASN B C 1
ATOM 1791 O O . ASN B 1 69 ? -27.068 6.768 -8.385 1.00 24.62 69 ASN B O 1
ATOM 1796 N N . ALA B 1 70 ? -28.105 7.471 -6.508 1.00 27.14 70 ALA B N 1
ATOM 1797 C CA . ALA B 1 70 ? -29.281 6.646 -6.742 1.00 33.25 70 ALA B CA 1
ATOM 1798 C C . ALA B 1 70 ? -30.102 7.117 -7.935 1.00 32.65 70 ALA B C 1
ATOM 1799 O O . ALA B 1 70 ? -30.900 6.334 -8.461 1.00 38.81 70 ALA B O 1
ATOM 1801 N N . SER B 1 71 ? -29.929 8.361 -8.380 1.00 25.42 71 SER B N 1
ATOM 1802 C CA . SER B 1 71 ? -30.758 8.859 -9.469 1.00 27.51 71 SER B CA 1
ATOM 1803 C C . SER B 1 71 ? -30.450 8.094 -10.748 1.00 28.06 71 SER B C 1
ATOM 1804 O O . SER B 1 71 ? -29.299 7.750 -11.031 1.00 29.18 71 SER B O 1
ATOM 1807 N N . ASP B 1 72 ? -31.495 7.805 -11.514 1.00 28.27 72 ASP B N 1
ATOM 1808 C CA . ASP B 1 72 ? -31.325 7.127 -12.787 1.00 28.21 72 ASP B CA 1
ATOM 1809 C C . ASP B 1 72 ? -31.029 8.084 -13.930 1.00 27.82 72 ASP B C 1
ATOM 1810 O O . ASP B 1 72 ? -30.652 7.629 -15.015 1.00 31.69 72 ASP B O 1
ATOM 1815 N N . THR B 1 73 ? -31.180 9.392 -13.716 1.00 23.81 73 THR B N 1
ATOM 1816 C CA . THR B 1 73 ? -31.073 10.343 -14.813 1.00 24.79 73 THR B CA 1
ATOM 1817 C C . THR B 1 73 ? -30.061 11.450 -14.536 1.00 24.15 73 THR B C 1
ATOM 1818 O O . THR B 1 73 ? -29.394 11.922 -15.462 1.00 24.97 73 THR B O 1
ATOM 1822 N N . LYS B 1 74 ? -29.937 11.881 -13.285 1.00 19.29 74 LYS B N 1
ATOM 1823 C CA . LYS B 1 74 ? -29.063 13.003 -12.964 1.00 15.93 74 LYS B CA 1
ATOM 1824 C C . LYS B 1 74 ? -27.658 12.526 -12.627 1.00 13.09 74 LYS B C 1
ATOM 1825 O O . LYS B 1 74 ? -27.476 11.521 -11.934 1.00 14.61 74 LYS B O 1
ATOM 1831 N N . TRP B 1 75 ? -26.665 13.253 -13.138 1.00 11.92 75 TRP B N 1
ATOM 1832 C CA . TRP B 1 75 ? -25.291 13.078 -12.700 1.00 12.39 75 TRP B CA 1
ATOM 1833 C C . TRP B 1 75 ? -25.088 13.824 -11.383 1.00 12.15 75 TRP B C 1
ATOM 1834 O O . TRP B 1 75 ? -25.832 14.753 -11.051 1.00 13.57 75 TRP B O 1
ATOM 1845 N N . LYS B 1 76 ? -24.089 13.400 -10.614 1.00 9.23 76 LYS B N 1
ATOM 1846 C CA . LYS B 1 76 ? -23.894 13.932 -9.267 1.00 12.02 76 LYS B CA 1
ATOM 1847 C C . LYS B 1 76 ? -22.465 14.434 -9.085 1.00 9.81 76 LYS B C 1
ATOM 1848 O O . LYS B 1 76 ? -21.519 13.640 -9.108 1.00 11.52 76 LYS B O 1
ATOM 1854 N N . PHE B 1 77 ? -22.315 15.746 -8.898 1.00 8.44 77 PHE B N 1
ATOM 1855 C CA . PHE B 1 77 ? -21.046 16.329 -8.471 1.00 8.99 77 PHE B CA 1
ATOM 1856 C C . PHE B 1 77 ? -20.966 16.318 -6.949 1.00 11.36 77 PHE B C 1
ATOM 1857 O O . PHE B 1 77 ? -21.933 16.668 -6.268 1.00 10.38 77 PHE B O 1
ATOM 1865 N N . VAL B 1 78 ? -19.802 15.951 -6.417 1.00 8.41 78 VAL B N 1
ATOM 1866 C CA . VAL B 1 78 ? -19.571 15.915 -4.975 1.00 10.04 78 VAL B CA 1
ATOM 1867 C C . VAL B 1 78 ? -18.348 16.766 -4.651 1.00 9.97 78 VAL B C 1
ATOM 1868 O O . VAL B 1 78 ? -17.275 16.572 -5.238 1.00 10.35 78 VAL B O 1
ATOM 1872 N N . GLU B 1 79 ? -18.510 17.702 -3.717 1.00 8.24 79 GLU B N 1
ATOM 1873 C CA . GLU B 1 79 ? -17.401 18.529 -3.236 1.00 10.50 79 GLU B CA 1
ATOM 1874 C C . GLU B 1 79 ? -16.646 17.791 -2.141 1.00 10.56 79 GLU B C 1
ATOM 1875 O O . GLU B 1 79 ? -17.161 17.630 -1.030 1.00 10.68 79 GLU B O 1
ATOM 1881 N N . MET B 1 80 ? -15.410 17.383 -2.416 1.00 7.49 80 MET B N 1
ATOM 1882 C CA . MET B 1 80 ? -14.553 16.810 -1.382 1.00 8.90 80 MET B CA 1
ATOM 1883 C C . MET B 1 80 ? -13.591 17.889 -0.896 1.00 9.14 80 MET B C 1
ATOM 1884 O O . MET B 1 80 ? -12.790 18.412 -1.680 1.00 8.57 80 MET B O 1
ATOM 1889 N N . MET B 1 81 ? -13.670 18.236 0.391 1.00 8.19 81 MET B N 1
ATOM 1890 C CA . MET B 1 81 ? -12.899 19.348 0.928 1.00 9.08 81 MET B CA 1
ATOM 1891 C C . MET B 1 81 ? -11.994 18.876 2.053 1.00 9.94 81 MET B C 1
ATOM 1892 O O . MET B 1 81 ? -12.434 18.140 2.943 1.00 10.41 81 MET B O 1
ATOM 1897 N N . LYS B 1 82 ? -10.732 19.293 2.008 1.00 9.40 82 LYS B N 1
ATOM 1898 C CA . LYS B 1 82 ? -9.849 19.209 3.163 1.00 9.51 82 LYS B CA 1
ATOM 1899 C C . LYS B 1 82 ? -9.480 20.620 3.600 1.00 11.27 82 LYS B C 1
ATOM 1900 O O . LYS B 1 82 ? -9.525 21.568 2.806 1.00 9.60 82 LYS B O 1
ATOM 1906 N N . THR B 1 83 ? -9.151 20.764 4.887 1.00 10.71 83 THR B N 1
ATOM 1907 C CA . THR B 1 83 ? -8.892 22.073 5.474 1.00 11.86 83 THR B CA 1
ATOM 1908 C C . THR B 1 83 ? -7.478 22.191 6.027 1.00 12.93 83 THR B C 1
ATOM 1909 O O . THR B 1 83 ? -7.167 23.184 6.695 1.00 13.66 83 THR B O 1
ATOM 1913 N N . ALA B 1 84 ? -6.625 21.207 5.760 1.00 14.04 84 ALA B N 1
ATOM 1914 C CA . ALA B 1 84 ? -5.200 21.277 6.043 1.00 16.41 84 ALA B CA 1
ATOM 1915 C C . ALA B 1 84 ? -4.468 20.584 4.906 1.00 14.01 84 ALA B C 1
ATOM 1916 O O . ALA B 1 84 ? -5.016 19.684 4.266 1.00 15.30 84 ALA B O 1
ATOM 1918 N N . ILE B 1 85 ? -3.223 21.009 4.655 1.00 15.16 85 ILE B N 1
ATOM 1919 C CA . ILE B 1 85 ? -2.469 20.473 3.520 1.00 18.01 85 ILE B CA 1
ATOM 1920 C C . ILE B 1 85 ? -2.361 18.954 3.592 1.00 16.82 85 ILE B C 1
ATOM 1921 O O . ILE B 1 85 ? -2.367 18.271 2.558 1.00 20.19 85 ILE B O 1
ATOM 1926 N N . ASP B 1 86 ? -2.283 18.402 4.801 1.00 17.78 86 ASP B N 1
ATOM 1927 C CA . ASP B 1 86 ? -2.171 16.969 5.024 1.00 21.74 86 ASP B CA 1
ATOM 1928 C C . ASP B 1 86 ? -3.472 16.347 5.521 1.00 25.35 86 ASP B C 1
ATOM 1929 O O . ASP B 1 86 ? -3.461 15.202 5.980 1.00 26.69 86 ASP B O 1
ATOM 1934 N N . GLY B 1 87 ? -4.586 17.072 5.448 1.00 17.84 87 GLY B N 1
ATOM 1935 C CA . GLY B 1 87 ? -5.806 16.630 6.093 1.00 20.89 87 GLY B CA 1
ATOM 1936 C C . GLY B 1 87 ? -6.619 15.651 5.267 1.00 16.24 87 GLY B C 1
ATOM 1937 O O . GLY B 1 87 ? -6.371 15.408 4.083 1.00 18.30 87 GLY B O 1
ATOM 1938 N N . ASP B 1 88 ? -7.616 15.061 5.928 1.00 14.32 88 ASP B N 1
ATOM 1939 C CA . ASP B 1 88 ? -8.557 14.179 5.253 1.00 16.03 88 ASP B CA 1
ATOM 1940 C C . ASP B 1 88 ? -9.636 14.994 4.545 1.00 11.94 88 ASP B C 1
ATOM 1941 O O . ASP B 1 88 ? -9.959 16.118 4.945 1.00 14.58 88 ASP B O 1
ATOM 1946 N N . TYR B 1 89 ? -10.199 14.407 3.491 1.00 11.27 89 TYR B N 1
ATOM 1947 C CA . TYR B 1 89 ? -11.303 15.015 2.760 1.00 12.36 89 TYR B CA 1
ATOM 1948 C C . TYR B 1 89 ? -12.640 14.548 3.311 1.00 13.38 89 TYR B C 1
ATOM 1949 O O . TYR B 1 89 ? -12.785 13.411 3.770 1.00 13.96 89 TYR B O 1
ATOM 1958 N N . ALA B 1 90 ? -13.632 15.427 3.220 1.00 9.97 90 ALA B N 1
ATOM 1959 C CA . ALA B 1 90 ? -15.006 15.070 3.536 1.00 12.35 90 ALA B CA 1
ATOM 1960 C C . ALA B 1 90 ? -15.931 15.744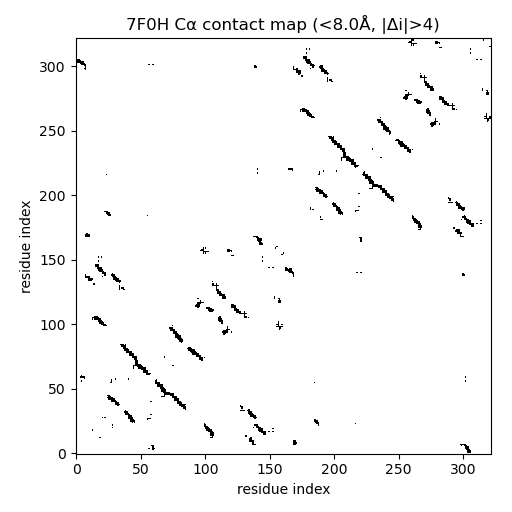 2.533 1.00 12.53 90 ALA B C 1
ATOM 1961 O O . ALA B 1 90 ? -15.594 16.769 1.934 1.00 11.81 90 ALA B O 1
ATOM 1963 N N . GLU B 1 91 ? -17.112 15.161 2.366 1.00 11.80 91 GLU B N 1
ATOM 1964 C CA . GLU B 1 91 ? -18.104 15.724 1.459 1.00 11.57 91 GLU B CA 1
ATOM 1965 C C . GLU B 1 91 ? -18.737 16.971 2.074 1.00 12.50 91 GLU B C 1
ATOM 1966 O O . GLU B 1 91 ? -19.311 16.908 3.168 1.00 12.97 91 GLU B O 1
ATOM 1972 N N . TRP B 1 92 ? -18.636 18.107 1.374 1.00 9.17 92 TRP B N 1
ATOM 1973 C CA . TRP B 1 92 ? -19.203 19.362 1.858 1.00 10.62 92 TRP B CA 1
ATOM 1974 C C . TRP B 1 92 ? -20.449 19.822 1.112 1.00 11.09 92 TRP B C 1
ATOM 1975 O O . TRP B 1 92 ? -21.135 20.725 1.599 1.00 12.33 92 TRP B O 1
ATOM 1986 N N . GLY B 1 93 ? -20.743 19.262 -0.054 1.00 10.56 93 GLY B N 1
ATOM 1987 C CA . GLY B 1 93 ? -21.898 19.710 -0.826 1.00 8.63 93 GLY B CA 1
ATOM 1988 C C . GLY B 1 93 ? -21.966 18.914 -2.110 1.00 11.96 93 GLY B C 1
ATOM 1989 O O . GLY B 1 93 ? -21.042 18.167 -2.453 1.00 10.31 93 GLY B O 1
ATOM 1990 N N . THR B 1 94 ? -23.092 19.066 -2.814 1.00 10.82 94 THR B N 1
ATOM 1991 C CA . THR B 1 94 ? -23.337 18.298 -4.033 1.00 11.93 94 THR B CA 1
ATOM 1992 C C . THR B 1 94 ? -24.101 19.140 -5.040 1.00 10.73 94 THR B C 1
ATOM 1993 O O . THR B 1 94 ? -24.752 20.127 -4.688 1.00 9.44 94 THR B O 1
ATOM 1997 N N . LEU B 1 95 ? -24.032 18.716 -6.308 1.00 9.57 95 LEU B N 1
ATOM 1998 C CA . LEU B 1 95 ? -24.871 19.261 -7.372 1.00 11.53 95 LEU B CA 1
ATOM 1999 C C . LEU B 1 95 ? -25.399 18.098 -8.198 1.00 10.23 95 LEU B C 1
ATOM 2000 O O . LEU B 1 95 ? -24.614 17.337 -8.772 1.00 9.86 95 LEU B O 1
ATOM 2005 N N . LEU B 1 96 ? -26.724 17.935 -8.225 1.00 10.14 96 LEU B N 1
ATOM 2006 C CA . LEU B 1 96 ? -27.370 16.929 -9.065 1.00 9.04 96 LEU B CA 1
ATOM 2007 C C . LEU B 1 96 ? -27.756 17.603 -10.377 1.00 10.32 96 LEU B C 1
ATOM 2008 O O . LEU B 1 96 ? -28.378 18.673 -10.371 1.00 10.53 96 LEU B O 1
ATOM 2013 N N . SER B 1 97 ? -27.360 17.008 -11.500 1.00 9.97 97 SER B N 1
ATOM 2014 C CA . SER B 1 97 ? -27.359 17.760 -12.746 1.00 10.85 97 SER B CA 1
ATOM 2015 C C . SER B 1 97 ? -27.746 16.903 -13.939 1.00 11.96 97 SER B C 1
ATOM 2016 O O . SER B 1 97 ? -27.191 15.815 -14.134 1.00 13.80 97 SER B O 1
ATOM 2019 N N . ASP B 1 98 ? -28.685 17.413 -14.747 1.00 12.18 98 ASP B N 1
ATOM 2020 C CA . ASP B 1 98 ? -28.992 16.827 -16.049 1.00 14.45 98 ASP B CA 1
ATOM 2021 C C . ASP B 1 98 ? -28.097 17.359 -17.153 1.00 16.01 98 ASP B C 1
ATOM 2022 O O . ASP B 1 98 ? -28.129 16.829 -18.272 1.00 15.79 98 ASP B O 1
ATOM 2027 N N . THR B 1 99 ? -27.316 18.400 -16.870 1.00 11.45 99 THR B N 1
ATOM 2028 C CA . THR B 1 99 ? -26.540 19.082 -17.895 1.00 11.84 99 THR B CA 1
ATOM 2029 C C . THR B 1 99 ? -25.065 18.724 -17.861 1.00 13.45 99 THR B C 1
ATOM 2030 O O . THR B 1 99 ? -24.363 18.995 -18.840 1.00 12.78 99 THR B O 1
ATOM 2034 N N . LYS B 1 100 ? -24.593 18.144 -16.755 1.00 9.37 100 LYS B N 1
ATOM 2035 C CA . LYS B 1 100 ? -23.178 17.811 -16.553 1.00 9.42 100 LYS B CA 1
ATOM 2036 C C . LYS B 1 100 ? -22.268 19.040 -16.650 1.00 12.27 100 LYS B C 1
ATOM 2037 O O . LYS B 1 100 ? -21.088 18.921 -16.988 1.00 11.81 100 LYS B O 1
ATOM 2043 N N . LEU B 1 101 ? -22.787 20.228 -16.333 1.00 10.49 101 LEU B N 1
ATOM 2044 C CA . LEU B 1 101 ? -21.983 21.444 -16.295 1.00 8.76 101 LEU B CA 1
ATOM 2045 C C . LEU B 1 101 ? -21.700 21.861 -14.854 1.00 11.09 101 LEU B C 1
ATOM 2046 O O . LEU B 1 101 ? -22.569 21.754 -13.982 1.00 10.31 101 LEU B O 1
ATOM 2051 N N . TYR B 1 102 ? -20.482 22.353 -14.611 1.00 8.16 102 TYR B N 1
ATOM 2052 C CA . TYR B 1 102 ? -20.056 22.772 -13.279 1.00 8.95 102 TYR B CA 1
ATOM 2053 C C . TYR B 1 102 ? -19.412 24.150 -13.358 1.00 9.18 102 TYR B C 1
ATOM 2054 O O . TYR B 1 102 ? -18.701 24.447 -14.321 1.00 12.55 102 TYR B O 1
ATOM 2063 N N . GLY B 1 103 ? -19.666 24.995 -12.360 1.00 9.07 103 GLY B N 1
ATOM 2064 C CA . GLY B 1 103 ? -19.139 26.351 -12.344 1.00 8.94 103 GLY B CA 1
ATOM 2065 C C . GLY B 1 103 ? -18.249 26.611 -11.141 1.00 9.69 103 GLY B C 1
ATOM 2066 O O . GLY B 1 103 ? -18.477 26.077 -10.054 1.00 9.27 103 GLY B O 1
ATOM 2067 N N . MET B 1 104 ? -17.234 27.455 -11.342 1.00 8.08 104 MET B N 1
ATOM 2068 C CA . MET B 1 104 ? -16.377 27.915 -10.253 1.00 8.02 104 MET B CA 1
ATOM 2069 C C . MET B 1 104 ? -15.937 29.351 -10.531 1.00 8.21 104 MET B C 1
ATOM 2070 O O . MET B 1 104 ? -15.608 29.694 -11.672 1.00 8.82 104 MET B O 1
ATOM 2075 N N . MET B 1 105 ? -15.945 30.193 -9.489 1.00 8.62 105 MET B N 1
ATOM 2076 C CA . MET B 1 105 ? -15.587 31.600 -9.649 1.00 8.83 105 MET B CA 1
ATOM 2077 C C . MET B 1 105 ? -14.916 32.121 -8.384 1.00 9.08 105 MET B C 1
ATOM 2078 O O . MET B 1 105 ? -15.310 31.761 -7.271 1.00 10.11 105 MET B O 1
ATOM 2083 N N . LYS B 1 106 ? -13.912 32.983 -8.566 1.00 8.87 106 LYS B N 1
ATOM 2084 C CA . LYS B 1 106 ? -13.285 33.741 -7.483 1.00 7.58 106 LYS B CA 1
ATOM 2085 C C . LYS B 1 106 ? -13.885 35.146 -7.455 1.00 9.69 106 LYS B C 1
ATOM 2086 O O . LYS B 1 106 ? -13.803 35.863 -8.454 1.00 10.59 106 LYS B O 1
ATOM 2092 N N . TYR B 1 107 ? -14.481 35.548 -6.324 1.00 10.54 107 TYR B N 1
ATOM 2093 C CA . TYR B 1 107 ? -15.128 36.857 -6.269 1.00 10.35 107 TYR B CA 1
ATOM 2094 C C . TYR B 1 107 ? -15.287 37.319 -4.826 1.00 11.14 107 TYR B C 1
ATOM 2095 O O . TYR B 1 107 ? -15.760 36.556 -3.982 1.00 11.18 107 TYR B O 1
ATOM 2104 N N . ARG B 1 108 ? -14.897 38.565 -4.553 1.00 12.80 108 ARG B N 1
ATOM 2105 C CA . ARG B 1 108 ? -15.134 39.230 -3.264 1.00 15.45 108 ARG B CA 1
ATOM 2106 C C . ARG B 1 108 ? -14.753 38.354 -2.067 1.00 11.82 108 ARG B C 1
ATOM 2107 O O . ARG B 1 108 ? -15.568 38.073 -1.190 1.00 14.14 108 ARG B O 1
ATOM 2115 N N . LYS B 1 109 ? -13.493 37.910 -2.055 1.00 10.74 109 LYS B N 1
ATOM 2116 C CA . LYS B 1 109 ? -12.895 37.147 -0.959 1.00 12.63 109 LYS B CA 1
ATOM 2117 C C . LYS B 1 109 ? -13.528 35.771 -0.782 1.00 14.05 109 LYS B C 1
ATOM 2118 O O . LYS B 1 109 ? -13.419 35.169 0.291 1.00 13.72 109 LYS B O 1
ATOM 2124 N N . ARG B 1 110 ? -14.156 35.239 -1.833 1.00 12.38 110 ARG B N 1
ATOM 2125 C CA . ARG B 1 110 ? -14.881 33.982 -1.738 1.00 10.15 110 ARG B CA 1
ATOM 2126 C C . ARG B 1 110 ? -14.633 33.139 -2.983 1.00 11.85 110 ARG B C 1
ATOM 2127 O O . ARG B 1 110 ? -14.300 33.650 -4.055 1.00 10.66 110 ARG B O 1
ATOM 2135 N N . LEU B 1 111 ? -14.797 31.832 -2.816 1.00 10.86 111 LEU B N 1
ATOM 2136 C CA . LEU B 1 111 ? -14.891 30.902 -3.932 1.00 8.58 111 LEU B CA 1
ATOM 2137 C C . LEU B 1 111 ? -16.355 30.506 -4.089 1.00 11.13 111 LEU B C 1
ATOM 2138 O O . LEU B 1 111 ? -16.993 30.088 -3.115 1.00 10.87 111 LEU B O 1
ATOM 2143 N N . PHE B 1 112 ? -16.888 30.669 -5.298 1.00 9.42 112 PHE B N 1
ATOM 2144 C CA . PHE B 1 112 ? -18.286 30.386 -5.602 1.00 10.00 112 PHE B CA 1
ATOM 2145 C C . PHE B 1 112 ? -18.386 29.134 -6.459 1.00 11.68 112 PHE B C 1
ATOM 2146 O O . PHE B 1 112 ? -17.582 28.938 -7.376 1.00 9.32 112 PHE B O 1
ATOM 2154 N N . ILE B 1 113 ? -19.395 28.309 -6.174 1.00 9.66 113 ILE B N 1
ATOM 2155 C CA . ILE B 1 113 ? -19.777 27.160 -6.991 1.00 8.90 113 ILE B CA 1
ATOM 2156 C C . ILE B 1 113 ? -21.302 27.088 -7.002 1.00 9.38 113 ILE B C 1
ATOM 2157 O O . ILE B 1 113 ? -21.979 27.856 -6.316 1.00 12.14 113 ILE B O 1
ATOM 2162 N N . TYR B 1 114 ? -21.843 26.153 -7.774 1.00 8.98 114 TYR B N 1
ATOM 2163 C CA . TYR B 1 114 ? -23.273 25.861 -7.752 1.00 10.67 114 TYR B CA 1
ATOM 2164 C C . TYR B 1 114 ? -23.533 24.574 -6.978 1.00 11.23 114 TYR B C 1
ATOM 2165 O O . TYR B 1 114 ? -22.742 23.631 -7.033 1.00 9.45 114 TYR B O 1
ATOM 2174 N N . GLU B 1 115 ? -24.670 24.530 -6.282 1.00 7.30 115 GLU B N 1
ATOM 2175 C CA . GLU B 1 115 ? -25.078 23.355 -5.526 1.00 8.72 115 GLU B CA 1
ATOM 2176 C C . GLU B 1 115 ? -26.559 23.116 -5.757 1.00 9.86 115 GLU B C 1
ATOM 2177 O O . GLU B 1 115 ? -27.277 23.990 -6.248 1.00 12.62 115 GLU B O 1
ATOM 2183 N N . GLY B 1 116 ? -27.014 21.928 -5.362 1.00 9.51 116 GLY B N 1
ATOM 2184 C CA . GLY B 1 116 ? -28.437 21.639 -5.374 1.00 11.83 116 GLY B CA 1
ATOM 2185 C C . GLY B 1 116 ? -28.839 20.694 -6.483 1.00 10.30 116 GLY B C 1
ATOM 2186 O O . GLY B 1 116 ? -28.253 19.616 -6.627 1.00 11.07 116 GLY B O 1
ATOM 2187 N N . GLU B 1 117 ? -29.829 21.093 -7.281 1.00 11.16 117 GLU B N 1
ATOM 2188 C CA . GLU B 1 117 ? -30.425 20.194 -8.263 1.00 9.86 117 GLU B CA 1
ATOM 2189 C C . GLU B 1 117 ? -30.953 21.000 -9.442 1.00 13.60 117 GLU B C 1
ATOM 2190 O O . GLU B 1 117 ? -31.809 21.875 -9.265 1.00 12.28 117 GLU B O 1
ATOM 2196 N N . THR B 1 118 ? -30.460 20.702 -10.645 1.00 11.69 118 THR B N 1
ATOM 2197 C CA . THR B 1 118 ? -30.988 21.369 -11.822 1.00 10.64 118 THR B CA 1
ATOM 2198 C C . THR B 1 118 ? -32.470 21.022 -11.963 1.00 11.34 118 THR B C 1
ATOM 2199 O O . THR B 1 118 ? -32.897 19.929 -11.57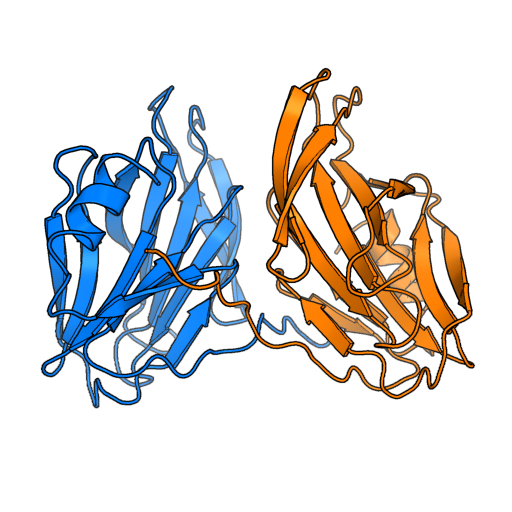1 1.00 12.47 118 THR B O 1
ATOM 2203 N N . PRO B 1 119 ? -33.282 21.932 -12.513 1.00 11.84 119 PRO B N 1
ATOM 2204 C CA . PRO B 1 119 ? -32.928 23.231 -13.090 1.00 11.62 119 PRO B CA 1
ATOM 2205 C C . PRO B 1 119 ? -32.978 24.371 -12.081 1.00 12.07 119 PRO B C 1
ATOM 2206 O O . PRO B 1 119 ? -33.158 25.525 -12.471 1.00 12.44 119 PRO B O 1
ATOM 2210 N N . ASN B 1 120 ? -32.798 24.063 -10.793 1.00 11.28 120 ASN B N 1
ATOM 2211 C CA . ASN B 1 120 ? -32.919 25.076 -9.751 1.00 12.31 120 ASN B CA 1
ATOM 2212 C C . ASN B 1 120 ? -31.621 25.247 -8.972 1.00 14.68 120 ASN B C 1
ATOM 2213 O O . ASN B 1 120 ? -31.645 25.659 -7.815 1.00 13.16 120 ASN B O 1
ATOM 2218 N N . ALA B 1 121 ? -30.482 24.954 -9.601 1.00 11.54 121 ALA B N 1
ATOM 2219 C CA . ALA B 1 121 ? -29.212 25.033 -8.889 1.00 9.74 121 ALA B CA 1
ATOM 2220 C C . ALA B 1 121 ? -28.920 26.469 -8.482 1.00 15.34 121 ALA B C 1
ATOM 2221 O O . ALA B 1 121 ? -29.245 27.422 -9.196 1.00 17.08 121 ALA B O 1
ATOM 2223 N N . THR B 1 122 ? -28.292 26.620 -7.316 1.00 14.09 122 THR B N 1
ATOM 2224 C CA . THR B 1 122 ? -28.057 27.926 -6.727 1.00 18.95 122 THR B CA 1
ATOM 2225 C C . THR B 1 122 ? -26.618 27.998 -6.237 1.00 15.93 122 THR B C 1
ATOM 2226 O O . THR B 1 122 ? -25.967 26.975 -6.020 1.00 15.43 122 THR B O 1
ATOM 2230 N N . THR B 1 123 ? -26.120 29.215 -6.056 1.00 14.36 123 THR B N 1
ATOM 2231 C CA . THR B 1 123 ? -24.704 29.334 -5.752 1.00 14.54 123 THR B CA 1
ATOM 2232 C C . THR B 1 123 ? -24.437 29.159 -4.260 1.00 17.72 123 THR B C 1
ATOM 2233 O O . THR B 1 123 ? -25.304 29.352 -3.401 1.00 16.39 123 THR B O 1
ATOM 2237 N N . LYS B 1 124 ? -23.201 28.780 -3.972 1.00 11.78 124 LYS B N 1
ATOM 2238 C CA . LYS B 1 124 ? -22.679 28.574 -2.637 1.00 12.97 124 LYS B CA 1
ATOM 2239 C C . LYS B 1 124 ? -21.354 29.318 -2.581 1.00 12.03 124 LYS B C 1
ATOM 2240 O O . LYS B 1 124 ? -20.597 29.288 -3.553 1.00 11.73 124 LYS B O 1
ATOM 2246 N N . ARG B 1 125 ? -21.087 30.013 -1.474 1.00 12.03 125 ARG B N 1
ATOM 2247 C CA . ARG B 1 125 ? -19.848 30.769 -1.315 1.00 12.45 125 ARG B CA 1
ATOM 2248 C C . ARG B 1 125 ? -19.031 30.206 -0.158 1.00 12.67 125 ARG B C 1
ATOM 2249 O O . ARG B 1 125 ? -19.577 29.853 0.896 1.00 13.50 125 ARG B O 1
ATOM 2257 N N . TYR B 1 126 ? -17.720 30.093 -0.365 1.00 9.83 126 TYR B N 1
ATOM 2258 C CA . TYR B 1 126 ? -16.779 29.731 0.691 1.00 9.81 126 TYR B CA 1
ATOM 2259 C C . TYR B 1 126 ? -15.820 30.887 0.916 1.00 11.59 126 TYR B C 1
ATOM 2260 O O . TYR B 1 126 ? -15.168 31.343 -0.029 1.00 11.51 126 TYR B O 1
ATOM 2269 N N . ILE B 1 127 ? -15.716 31.354 2.161 1.00 12.22 127 ILE B N 1
ATOM 2270 C CA . ILE B 1 127 ? -14.697 32.348 2.468 1.00 11.83 127 ILE B CA 1
ATOM 2271 C C . ILE B 1 127 ? -13.322 31.709 2.324 1.00 10.66 127 ILE B C 1
ATOM 2272 O O . ILE B 1 127 ? -13.074 30.603 2.822 1.00 13.20 127 ILE B O 1
ATOM 2277 N N . VAL B 1 128 ? -12.419 32.401 1.634 1.00 11.89 128 VAL B N 1
ATOM 2278 C CA . VAL B 1 128 ? -11.068 31.908 1.421 1.00 11.95 128 VAL B CA 1
ATOM 2279 C C . VAL B 1 128 ? -10.087 33.037 1.692 1.00 11.57 128 VAL B C 1
ATOM 2280 O O . VAL B 1 128 ? -10.452 34.211 1.784 1.00 13.09 128 VAL B O 1
ATOM 2284 N N . THR B 1 129 ? -8.817 32.658 1.812 1.00 10.50 129 THR B N 1
ATOM 2285 C CA . THR B 1 129 ? -7.734 33.596 2.074 1.00 12.88 129 THR B CA 1
ATOM 2286 C C . THR B 1 129 ? -7.073 33.994 0.762 1.00 12.91 129 THR B C 1
ATOM 2287 O O . THR B 1 129 ? -6.843 33.143 -0.099 1.00 12.63 129 THR B O 1
ATOM 2291 N N . ASN B 1 130 ? -6.767 35.286 0.615 1.00 10.95 130 ASN B N 1
ATOM 2292 C CA . ASN B 1 130 ? -6.073 35.793 -0.573 1.00 12.89 130 ASN B CA 1
ATOM 2293 C C . ASN B 1 130 ? -6.755 35.288 -1.850 1.00 12.42 130 ASN B C 1
ATOM 2294 O O . ASN B 1 130 ? -6.139 34.653 -2.707 1.00 11.20 130 ASN B O 1
ATOM 2299 N N . TYR B 1 131 ? -8.052 35.602 -1.966 1.00 10.63 131 TYR B N 1
ATOM 2300 C CA . TYR B 1 131 ? -8.909 34.913 -2.934 1.00 10.64 131 TYR B CA 1
ATOM 2301 C C . TYR B 1 131 ? -8.456 35.120 -4.378 1.00 11.61 131 TYR B C 1
ATOM 2302 O O . TYR B 1 131 ? -8.683 34.244 -5.227 1.00 10.93 131 TYR B O 1
ATOM 2311 N N . ALA B 1 132 ? -7.825 36.256 -4.690 1.00 11.23 132 ALA B N 1
ATOM 2312 C CA . ALA B 1 132 ? -7.445 36.507 -6.078 1.00 10.53 132 ALA B CA 1
ATOM 2313 C C . ALA B 1 132 ? -6.366 35.549 -6.562 1.00 10.70 132 ALA B C 1
ATOM 2314 O O . ALA B 1 132 ? -6.197 35.387 -7.777 1.00 10.72 132 ALA B O 1
ATOM 2316 N N . SER B 1 133 ? -5.636 34.912 -5.648 1.00 8.58 133 SER B N 1
ATOM 2317 C CA . SER B 1 133 ? -4.606 33.944 -6.002 1.00 10.25 133 SER B CA 1
ATOM 2318 C C . SER B 1 133 ? -5.075 32.498 -5.912 1.00 10.61 133 SER B C 1
ATOM 2319 O O . SER B 1 133 ? -4.249 31.586 -6.026 1.00 9.17 133 SER B O 1
ATOM 2322 N N . VAL B 1 134 ? -6.374 32.263 -5.724 1.00 9.37 134 VAL B N 1
ATOM 2323 C CA . VAL B 1 134 ? -6.876 30.895 -5.696 1.00 9.04 134 VAL B CA 1
ATOM 2324 C C . VAL B 1 134 ? -6.516 30.199 -7.003 1.00 7.82 134 VAL B C 1
ATOM 2325 O O . VAL B 1 134 ? -6.681 30.758 -8.099 1.00 9.97 134 VAL B O 1
ATOM 2329 N N . GLU B 1 135 ? -5.985 28.987 -6.888 1.00 7.36 135 GLU B N 1
ATOM 2330 C CA . GLU B 1 135 ? -5.569 28.206 -8.048 1.00 9.25 135 GLU B CA 1
ATOM 2331 C C . GLU B 1 135 ? -6.653 27.197 -8.396 1.00 9.39 135 GLU B C 1
ATOM 2332 O O . GLU B 1 135 ? -7.153 26.486 -7.517 1.00 10.05 135 GLU B O 1
ATOM 2338 N N . VAL B 1 136 ? -7.020 27.145 -9.675 1.00 6.49 136 VAL B N 1
ATOM 2339 C CA . VAL B 1 136 ? -8.124 26.316 -10.146 1.00 7.17 136 VAL B CA 1
ATOM 2340 C C . VAL B 1 136 ? -7.573 25.369 -11.195 1.00 8.44 136 VAL B C 1
ATOM 2341 O O . VAL B 1 136 ? -7.065 25.824 -12.228 1.00 7.94 136 VAL B O 1
ATOM 2345 N N . ARG B 1 137 ? -7.673 24.058 -10.937 1.00 6.02 137 ARG B N 1
ATOM 2346 C CA . ARG B 1 137 ? -7.082 23.048 -11.817 1.00 7.91 137 ARG B CA 1
ATOM 2347 C C . ARG B 1 137 ? -8.183 22.329 -12.585 1.00 7.34 137 ARG B C 1
ATOM 2348 O O . ARG B 1 137 ? -8.857 21.448 -12.026 1.00 6.81 137 ARG B O 1
ATOM 2356 N N . PRO B 1 138 ? -8.402 22.651 -13.858 1.00 7.90 138 PRO B N 1
ATOM 2357 C CA . PRO B 1 138 ? -9.453 21.968 -14.620 1.00 6.62 138 PRO B CA 1
ATOM 2358 C C . PRO B 1 138 ? -8.945 20.631 -15.143 1.00 9.06 138 PRO B C 1
ATOM 2359 O O . PRO B 1 138 ? -7.832 20.538 -15.675 1.00 9.15 138 PRO B O 1
ATOM 2363 N N . TYR B 1 139 ? -9.771 19.594 -14.987 1.00 8.03 139 TYR B N 1
ATOM 2364 C CA . TYR B 1 139 ? -9.548 18.301 -15.627 1.00 7.82 139 TYR B CA 1
ATOM 2365 C C . TYR B 1 139 ? -10.496 18.098 -16.799 1.00 10.56 139 TYR B C 1
ATOM 2366 O O . TYR B 1 139 ? -10.538 17.009 -17.384 1.00 15.18 139 TYR B O 1
ATOM 2375 N N . SER B 1 140 ? -11.258 19.129 -17.138 1.00 8.97 140 SER B N 1
ATOM 2376 C CA . SER B 1 140 ? -12.278 19.114 -18.168 1.00 11.54 140 SER B CA 1
ATOM 2377 C C . SER B 1 140 ? -12.054 20.337 -19.043 1.00 11.20 140 SER B C 1
ATOM 2378 O O . SER B 1 140 ? -11.480 21.331 -18.593 1.00 9.91 140 SER B O 1
ATOM 2381 N N . ASP B 1 141 ? -12.551 20.287 -20.278 1.00 11.20 141 ASP B N 1
ATOM 2382 C CA . ASP B 1 141 ? -12.631 21.514 -21.059 1.00 9.96 141 ASP B CA 1
ATOM 2383 C C . ASP B 1 141 ? -13.637 22.462 -20.404 1.00 9.96 141 ASP B C 1
ATOM 2384 O O . ASP B 1 141 ? -14.498 22.042 -19.625 1.00 11.63 141 ASP B O 1
ATOM 2389 N N . PHE B 1 142 ? -13.494 23.762 -20.677 1.00 10.57 142 PHE B N 1
ATOM 2390 C CA . PHE B 1 142 ? -14.338 24.733 -19.987 1.00 7.74 142 PHE B CA 1
ATOM 2391 C C . PHE B 1 142 ? -14.511 26.003 -20.805 1.00 8.85 142 PHE B C 1
ATOM 2392 O O . PHE B 1 142 ? -13.749 26.290 -21.730 1.00 9.74 142 PHE B O 1
ATOM 2400 N N . TYR B 1 143 ? -15.535 26.771 -20.437 1.00 8.10 143 TYR B N 1
ATOM 2401 C CA . TYR B 1 143 ? -15.776 28.097 -20.986 1.00 9.11 143 TYR B CA 1
ATOM 2402 C C . TYR B 1 143 ? -15.588 29.126 -19.882 1.00 8.01 143 TYR B C 1
ATOM 2403 O O . TYR B 1 143 ? -15.565 28.794 -18.691 1.00 10.75 143 TYR B O 1
ATOM 2412 N N . ILE B 1 144 ? -15.422 30.386 -20.278 1.00 9.73 144 ILE B N 1
ATOM 2413 C CA . ILE B 1 144 ? -15.276 31.471 -19.316 1.00 9.11 144 ILE B CA 1
ATOM 2414 C C . ILE B 1 144 ? -16.396 32.470 -19.557 1.00 10.76 144 ILE B C 1
ATOM 2415 O O . ILE B 1 144 ? -16.548 32.985 -20.674 1.00 11.43 144 ILE B O 1
ATOM 2420 N N . ILE B 1 145 ? -17.161 32.753 -18.505 1.00 9.17 145 ILE B N 1
ATOM 2421 C CA . ILE B 1 145 ? -18.303 33.664 -18.548 1.00 10.36 145 ILE B CA 1
ATOM 2422 C C . ILE B 1 145 ? -18.094 34.740 -17.495 1.00 11.29 145 ILE B C 1
ATOM 2423 O O . ILE B 1 145 ? -17.943 34.431 -16.307 1.00 10.98 145 ILE B O 1
ATOM 2428 N N . SER B 1 146 ? -18.106 35.998 -17.918 1.00 12.40 146 SER B N 1
ATOM 2429 C CA A SER B 1 146 ? -17.963 37.094 -16.969 0.37 12.79 146 SER B CA 1
ATOM 2430 C CA B SER B 1 146 ? -17.960 37.090 -16.966 0.63 12.72 146 SER B CA 1
ATOM 2431 C C . SER B 1 146 ? -19.099 37.078 -15.950 1.00 13.88 146 SER B C 1
ATOM 2432 O O . SER B 1 146 ? -20.233 36.692 -16.253 1.00 13.25 146 SER B O 1
ATOM 2437 N N . ARG B 1 147 ? -18.784 37.509 -14.727 1.00 13.58 147 ARG B N 1
ATOM 2438 C CA . ARG B 1 147 ? -19.821 37.645 -13.706 1.00 13.23 147 ARG B CA 1
ATOM 2439 C C . ARG B 1 147 ? -20.943 38.573 -14.168 1.00 14.25 147 ARG B C 1
ATOM 2440 O O . ARG B 1 147 ? -22.101 38.406 -13.755 1.00 13.84 147 ARG B O 1
ATOM 2448 N N . SER B 1 148 ? -20.633 39.543 -15.033 1.00 15.44 148 SER B N 1
ATOM 2449 C CA . SER B 1 148 ? -21.688 40.405 -15.559 1.00 17.97 148 SER B CA 1
ATOM 2450 C C . SER B 1 148 ? -22.730 39.615 -16.340 1.00 20.34 148 SER B C 1
ATOM 2451 O O . SER B 1 148 ? -23.871 40.075 -16.475 1.00 21.66 148 SER B O 1
ATOM 2454 N N . GLN B 1 149 ? -22.364 38.436 -16.844 1.00 14.79 149 GLN B N 1
ATOM 2455 C CA . GLN B 1 149 ? -23.271 37.533 -17.543 1.00 16.59 149 GLN B CA 1
ATOM 2456 C C . GLN B 1 149 ? -23.620 36.311 -16.700 1.00 14.56 149 GLN B C 1
ATOM 2457 O O . GLN B 1 149 ? -23.853 35.227 -17.241 1.00 15.61 149 GLN B O 1
ATOM 2463 N N . GLU B 1 150 ? -23.659 36.470 -15.375 1.00 14.14 150 GLU B N 1
ATOM 2464 C CA . GLU B 1 150 ? -23.957 35.334 -14.505 1.00 13.91 150 GLU B CA 1
ATOM 2465 C C . GLU B 1 150 ? -25.343 34.755 -14.777 1.00 13.72 150 GLU B C 1
ATOM 2466 O O . GLU B 1 150 ? -25.553 33.547 -14.614 1.00 15.33 150 GLU B O 1
ATOM 2472 N N . SER B 1 151 ? -26.304 35.587 -15.191 1.00 16.85 151 SER B N 1
ATOM 2473 C CA . SER B 1 151 ? -27.616 35.047 -15.533 1.00 17.46 151 SER B CA 1
ATOM 2474 C C . SER B 1 151 ? -27.514 34.031 -16.667 1.00 15.75 151 SER B C 1
ATOM 2475 O O . SER B 1 151 ? -28.231 33.024 -16.676 1.00 16.56 151 SER B O 1
ATOM 2478 N N . ALA B 1 152 ? -26.617 34.269 -17.629 1.00 15.45 152 ALA B N 1
ATOM 2479 C CA . ALA B 1 152 ? -26.394 33.273 -18.671 1.00 15.62 152 ALA B CA 1
ATOM 2480 C C . ALA B 1 152 ? -25.750 32.013 -18.102 1.00 13.18 152 ALA B C 1
ATOM 2481 O O . ALA B 1 152 ? -26.122 30.893 -18.474 1.00 15.52 152 ALA B O 1
ATOM 2483 N N . CYS B 1 153 ? -24.776 32.178 -17.205 1.00 13.42 153 CYS B N 1
ATOM 2484 C CA . CYS B 1 153 ? -24.156 31.016 -16.581 1.00 14.72 153 CYS B CA 1
ATOM 2485 C C . CYS B 1 153 ? -25.186 30.190 -15.816 1.00 12.97 153 CYS B C 1
ATOM 2486 O O . CYS B 1 153 ? -25.197 28.962 -15.912 1.00 12.34 153 CYS B O 1
ATOM 2489 N N . THR B 1 154 ? -26.073 30.842 -15.062 1.00 12.76 154 THR B N 1
ATOM 2490 C CA . THR B 1 154 ? -27.106 30.087 -14.355 1.00 14.71 154 THR B CA 1
ATOM 2491 C C . THR B 1 154 ? -27.969 29.294 -15.329 1.00 13.97 154 THR B C 1
ATOM 2492 O O . THR B 1 154 ? -28.328 28.140 -15.060 1.00 12.59 154 THR B O 1
ATOM 2496 N N . GLU B 1 155 ? -28.283 29.885 -16.484 1.00 12.77 155 GLU B N 1
ATOM 2497 C CA . GLU B 1 155 ? -29.107 29.195 -17.470 1.00 13.40 155 GLU B CA 1
ATOM 2498 C C . GLU B 1 155 ? -28.393 27.970 -18.039 1.00 12.86 155 GLU B C 1
ATOM 2499 O O . GLU B 1 155 ? -29.011 26.915 -18.211 1.00 14.03 155 GLU B O 1
ATOM 2505 N N . TYR B 1 156 ? -27.089 28.080 -18.330 1.00 13.36 156 TYR B N 1
ATOM 2506 C CA . TYR B 1 156 ? -26.355 26.919 -18.838 1.00 12.91 156 TYR B CA 1
ATOM 2507 C C . TYR B 1 156 ? -26.254 25.823 -17.782 1.00 9.87 156 TYR B C 1
ATOM 2508 O O . TYR B 1 156 ? -26.485 24.638 -18.072 1.00 13.76 156 TYR B O 1
ATOM 2517 N N . ILE B 1 157 ? -25.861 26.196 -16.556 1.00 11.17 157 ILE B N 1
ATOM 2518 C CA . ILE B 1 157 ? -25.779 25.242 -15.448 1.00 8.71 157 ILE B CA 1
ATOM 2519 C C . ILE B 1 157 ? -27.061 24.438 -15.340 1.00 9.88 157 ILE B C 1
ATOM 2520 O O . ILE B 1 157 ? -27.038 23.216 -15.151 1.00 10.35 157 ILE B O 1
ATOM 2525 N N . ASN B 1 158 ? -28.199 25.114 -15.458 1.00 10.35 158 ASN B N 1
ATOM 2526 C CA . ASN B 1 158 ? -29.481 24.495 -15.163 1.00 10.91 158 ASN B CA 1
ATOM 2527 C C . ASN B 1 158 ? -30.152 23.869 -16.375 1.00 11.90 158 ASN B C 1
ATOM 2528 O O . ASN B 1 158 ? -30.910 22.906 -16.214 1.00 13.84 158 ASN B O 1
ATOM 2533 N N . ASN B 1 159 ? -29.883 24.370 -17.583 1.00 13.73 159 ASN B N 1
ATOM 2534 C CA . ASN B 1 159 ? -30.585 23.895 -18.769 1.00 16.73 159 ASN B CA 1
ATOM 2535 C C . ASN B 1 159 ? -29.674 23.445 -19.905 1.00 19.79 159 ASN B C 1
ATOM 2536 O O . ASN B 1 159 ? -30.180 22.883 -20.884 1.00 21.32 159 ASN B O 1
ATOM 2541 N N . GLY B 1 160 ? -28.365 23.654 -19.808 1.00 15.97 160 GLY B N 1
ATOM 2542 C CA . GLY B 1 160 ? -27.422 23.110 -20.765 1.00 17.28 160 GLY B CA 1
ATOM 2543 C C . GLY B 1 160 ? -27.009 24.113 -21.830 1.00 22.64 160 GLY B C 1
ATOM 2544 O O . GLY B 1 160 ? -27.516 25.233 -21.920 1.00 20.77 160 GLY B O 1
ATOM 2545 N N . LEU B 1 161 ? -26.055 23.677 -22.651 1.00 24.94 161 LEU B N 1
ATOM 2546 C CA . LEU B 1 161 ? -25.519 24.486 -23.738 1.00 31.22 161 LEU B CA 1
ATOM 2547 C C . LEU B 1 161 ? -26.473 24.533 -24.928 1.00 35.38 161 LEU B C 1
ATOM 2548 O O . LEU B 1 161 ? -26.510 25.512 -25.673 1.00 40.52 161 LEU B O 1
#

Solvent-accessible surface area: 14008 Å² total; per-residue (Å²): 203,48,72,34,29,91,35,0,32,55,56,136,2,76,69,16,26,0,0,0,0,32,13,60,11,18,4,22,1,0,2,1,3,15,100,67,16,78,14,0,0,0,0,0,1,44,34,48,10,118,77,77,72,49,70,5,29,1,40,19,54,70,85,135,18,126,8,43,3,104,35,125,101,34,41,40,1,5,2,13,4,20,71,48,128,136,24,135,34,53,104,92,16,37,1,53,0,85,28,51,6,2,0,0,1,12,54,121,142,58,4,10,0,1,27,35,89,2,80,120,8,88,40,63,115,20,120,14,66,111,54,54,82,7,55,1,37,0,25,15,7,0,26,35,8,39,99,106,106,52,94,37,0,52,93,45,0,11,92,19,133,183,47,86,55,18,84,44,1,54,41,68,77,0,76,63,17,33,0,0,0,0,28,14,57,11,19,5,28,1,0,1,1,11,14,98,69,16,79,13,0,0,0,0,0,1,46,35,46,10,109,75,78,83,50,66,7,33,1,33,18,43,68,67,119,20,128,6,50,4,89,35,126,99,36,42,39,1,4,2,10,3,11,70,43,124,125,20,123,28,53,104,91,15,38,1,54,0,86,29,51,5,1,0,0,3,0,40,156,140,71,5,17,0,1,26,36,88,3,81,121,11,88,37,66,124,19,121,14,77,105,50,50,50,1,47,0,35,4,18,7,6,9,24,32,12,39,105,98,96,49,91,34,0,42,96,52,0,18,90,18,134

B-factor: mean 18.52, std 10.12, range [6.02, 61.74]

InterPro domains:
  IPR000416 Haemagglutinin outer capsid protein VP4, concanavalin-like domain [PF00426] (65-224)
  IPR013320 Concanavalin A-like lectin/glucanase domain superfamily [SSF49899] (65-224)
  IPR035329 Rotavirus VP4 helical domain [PF17478] (486-776)
  IPR035330 Rotavirus VP4, membrane interaction domain [PF17477] (250-474)
  IPR038017 Rotavirus VP4, membrane interaction domain superfamily [SSF111379] (253-522)
  IPR042546 Outer capsid protein VP4 [MF_04125] (1-776)
  IPR042546 Outer capsid protein VP4 [MF_04132] (1-776)

Sequence (322 aa):
VLDGPYQPASFDLPVGNWMLLAPTGPGVVVEGTDNSGRWLSVILIEPGVTSETRTYTMFGSSKQVLVSNASDTKWKFVEMMKTAIDGDYAEWGTLLSDTKLYGMMKYRKRLFIYEGETPNATTKRYIVTNYASVEVRPYSDFYIISRSQESSACTEYINNGLVLDGPYQPASFDLPVGNWMLLAPTGPGVVVEGTDNSSGRWLSVILIEPGVTSETRTYTMFGSSKQVLVSNASDTKWKFVEMMKTAIDGDYAEWGTLLSDTKLYGMMKYRKRLFIYEGETPNATTKRYIVTNYASVEVRPYSDFYIISSRSQESACTEYINNGL

Secondary structure (DSSP, 8-state):
--EEEE-PPPB---TTEEEEE---SSEEEEEEE-SSS-EEEEEEE-SSEEEEEEEEEETTEEEEEEEEE--SS-EEEEEEEESSTTPPPEEEEEEEESS--EEEEEETTEEEEEEEETTS-EEEEEE-SSGGG-EEEESS-EEEEEGGGHHHHHHHHHH--/-----B-PPPB-PPTTEEEEE---SSEEEEEEE-SSS-EEEEEEE-SSEEEEEEEEEETTEEEEEEEEE--SS-EEEEEEEESSTTPPPEEEEEEEESS--EEEEEETTEEEEEEEETTS-EEEEEE-SSGGG-EEEESS-EEEEEGGGHHHHHHHHHH--

Nearest PDB structures (foldseek):
  7f0h-assembly1_B  TM=1.006E+00  e=5.942E-32  Rotavirus A
  4v7q-assembly1_BX  TM=9.221E-01  e=3.667E-22  Simian rotavirus A strain RRV
  3tay-assembly2_B  TM=9.319E-01  e=1.597E-21  Porcine rotavirus (serotype 3 / strain CRW-8)
  3sis-assembly2_B  TM=9.427E-01  e=4.112E-21  Porcine rotavirus (serotype 3 / strain CRW-8)
  4v7q-assembly1_BY  TM=9.221E-01  e=1.228E-21  Simian rotavirus A strain RRV